Protein AF-A0A662CN84-F1 (afdb_monomer)

Foldseek 3Di:
DVLWPAPDDDDPVNLVPAADFKVPDGPLQAQDADDDAFDDDDDPDDDQKDFQFKFKFFADQDCLLAPDPLAQLRLLRGLVRRCVSNLHALQLALEEEFQSSGVSSRQRNCCSNVVDPPPCSVVCVVVCCQPLAHSYPYPLVVHSSTSNPPPVRRQNVRVVVLVCLCVVVDDPVSRRPPGFKYKYWHADDPSRMIMIIIMGGPPPDRDNDPDDDPPDDNSPSPPDDPDDPVPFAQKWFFQDKMFGQPDPPPDDPRWIWTFTQGPVRGTFIFTEPDPDDDDGGAMWGWDDDPPGIYIDHDDPVNVVVVVVVVVVVVVVVVVVVVPPD

Secondary structure (DSSP, 8-state):
-TT-S------HHHHHHSPEEEETEEGGGBPPB----------SS--SEEEEEEEEEE--SSGGG-S-SSS-HHHHHHHHHHHHHHT--GGG-SEEE---SBHHHHHHHHHHTTSS-TTTHHHHHHTTTTSTTSSS-B-TT-HHHHH-B-TTTHHHHHHHHHHHHHHT-S-GGGPPTT--EEEEEEEETTTTEEEEEEEEETTSPP----PPPTT-------------GGG--SEEEEEEEEEESSPPTTSPSSEEEEEEEETTS-EEEEEESS-----TT-EEEEEE-SSSEEEEE--HHHHHHHHHHHHHHHHHHHHHHHS--

pLDDT: mean 88.1, std 14.44, range [41.5, 98.81]

Solvent-accessible surface area (backbone atoms only — not comparable to full-atom values): 17878 Å² total; per-residue (Å²): 97,94,82,25,74,49,82,70,91,80,51,71,66,56,52,75,70,37,58,67,38,36,48,92,38,30,49,87,34,44,35,48,90,37,90,68,82,52,81,83,89,86,72,93,64,94,58,67,63,40,81,51,12,63,14,66,19,68,43,65,81,55,68,63,68,40,92,56,92,76,54,44,57,4,38,34,49,2,34,54,40,11,27,62,59,46,30,43,50,49,89,63,40,47,31,33,31,47,52,20,54,31,59,66,38,35,41,34,48,36,22,45,54,51,70,29,56,77,97,41,28,68,60,39,51,78,69,40,33,33,36,70,87,31,82,40,20,48,24,70,61,46,28,25,56,24,28,34,38,21,78,88,26,40,57,48,40,36,50,48,48,44,54,28,40,53,71,63,72,47,62,77,94,56,46,45,81,84,37,38,27,29,35,33,37,34,67,40,84,93,42,25,33,18,40,21,39,31,37,29,33,63,82,44,81,86,58,92,47,91,62,75,67,94,76,70,62,83,66,72,78,69,81,74,72,87,73,69,81,90,65,68,43,56,35,30,32,30,72,42,68,37,39,23,56,67,46,61,91,98,48,68,64,62,37,31,40,33,37,30,42,22,79,66,74,46,54,40,73,26,35,45,77,62,79,70,89,83,57,74,69,38,59,31,36,42,45,81,56,96,90,47,38,30,32,43,78,68,48,72,71,59,50,52,58,45,54,52,49,52,51,51,53,52,46,52,52,51,47,58,64,71,65,69,123

Sequence (325 aa):
NPYAQFRKEITEEQYFNSRMISYPLRLYDCAPITDGAAALVLTREKGDVKITGVGHGTDTLAVRHRIHLHSFAACRMAAEKAYAMAKRGPRDIDLAEVHDAFTCFEIIGAEDLGLLEEGKGWRALERGKTEIHGEVPINPSGGLKARGHPVGASGLAQAVEIVWQLRGDVDPARQVKGAQVGLLHSVGGLANNNLVVILERDDAPAHALQWEPSYSRPVEIERHHRPDPSRVSKEGVLDSYTILHVSPEGFPSPLVLGMITTYSGHRILARAATPTTFKVGERVVIEKGDDAFYFMRYGWAQRITFRLARKMKGWKLRLKRRFRI

Nearest PDB structures (foldseek):
  7yvy-assembly1_A  TM=9.313E-01  e=7.772E-18  Pyrococcus furiosus COM1
  7yvy-assembly3_C  TM=9.292E-01  e=7.317E-18  Pyrococcus furiosus COM1
  7yvy-assembly2_B  TM=9.300E-01  e=1.186E-17  Pyrococcus furiosus COM1
  3zbl-assembly1_B  TM=8.819E-01  e=2.867E-14  Leishmania mexicana
  3zbg-assembly1_B  TM=8.820E-01  e=3.045E-14  Leishmania mexicana

Radius of gyration: 24.2 Å; Cα contacts (8 Å, |Δi|>4): 620; chains: 1; bounding box: 50×36×88 Å

Structure (mmCIF, N/CA/C/O backbone):
data_AF-A0A662CN84-F1
#
_entry.id   AF-A0A662CN84-F1
#
loop_
_atom_site.group_PDB
_atom_site.id
_atom_site.type_symbol
_atom_site.label_atom_id
_atom_site.label_alt_id
_atom_site.label_comp_id
_atom_site.label_asym_id
_atom_site.label_entity_id
_atom_site.label_seq_id
_atom_site.pdbx_PDB_ins_code
_atom_site.Cartn_x
_atom_site.Cartn_y
_atom_site.Cartn_z
_atom_site.occupancy
_atom_site.B_iso_or_equiv
_atom_site.auth_seq_id
_atom_site.auth_comp_id
_atom_site.auth_asym_id
_atom_site.auth_atom_id
_atom_site.pdbx_PDB_model_num
ATOM 1 N N . ASN A 1 1 ? 4.336 -1.255 19.697 1.00 94.31 1 ASN A N 1
ATOM 2 C CA . ASN A 1 1 ? 3.326 -2.330 19.569 1.00 94.31 1 ASN A CA 1
ATOM 3 C C . ASN A 1 1 ? 3.936 -3.643 20.068 1.00 94.31 1 ASN A C 1
ATOM 5 O O . ASN A 1 1 ? 4.919 -4.078 19.472 1.00 94.31 1 ASN A O 1
ATOM 9 N N . PRO A 1 2 ? 3.424 -4.266 21.147 1.00 94.81 2 PRO A N 1
ATOM 10 C CA . PRO A 1 2 ? 3.958 -5.529 21.671 1.00 94.81 2 PRO A CA 1
ATOM 11 C C . PRO A 1 2 ? 3.726 -6.738 20.751 1.00 94.81 2 PRO A C 1
ATOM 13 O O . PRO A 1 2 ? 4.372 -7.759 20.943 1.00 94.81 2 PRO A O 1
ATOM 16 N N . TYR A 1 3 ? 2.855 -6.639 19.747 1.00 95.62 3 TYR A N 1
ATOM 17 C CA . TYR A 1 3 ? 2.620 -7.703 18.766 1.00 95.62 3 TYR A CA 1
ATOM 18 C C . TYR A 1 3 ? 3.480 -7.563 17.507 1.00 95.62 3 TYR A C 1
ATOM 20 O O . TYR A 1 3 ? 3.460 -8.442 16.651 1.00 95.62 3 TYR A O 1
ATOM 28 N N . ALA A 1 4 ? 4.244 -6.475 17.381 1.00 97.06 4 ALA A N 1
ATOM 29 C CA . ALA A 1 4 ? 5.076 -6.260 16.210 1.00 97.06 4 ALA A CA 1
ATOM 30 C C . ALA A 1 4 ? 6.332 -7.140 16.224 1.00 97.06 4 ALA A C 1
ATOM 32 O O . ALA A 1 4 ? 6.979 -7.287 17.270 1.00 97.06 4 ALA A O 1
ATOM 33 N N . GLN A 1 5 ? 6.683 -7.689 15.056 1.00 97.38 5 GLN A N 1
ATOM 34 C CA . GLN A 1 5 ? 7.938 -8.413 14.836 1.00 97.38 5 GLN A CA 1
ATOM 35 C C . GLN A 1 5 ? 9.146 -7.494 15.047 1.00 97.38 5 GLN A C 1
ATOM 37 O O . GLN A 1 5 ? 10.112 -7.882 15.704 1.00 97.38 5 GLN A O 1
ATOM 42 N N . PHE A 1 6 ? 9.079 -6.263 14.536 1.00 96.56 6 PHE A N 1
ATOM 43 C CA . PHE A 1 6 ? 10.095 -5.242 14.753 1.00 96.56 6 PHE A CA 1
ATOM 44 C C . PHE A 1 6 ? 9.569 -4.165 15.697 1.00 96.56 6 PHE A C 1
ATOM 46 O O . PHE A 1 6 ? 8.560 -3.516 15.442 1.00 96.56 6 PHE A O 1
ATOM 53 N N . ARG A 1 7 ? 10.277 -3.968 16.811 1.00 94.56 7 ARG A N 1
ATOM 54 C CA . ARG A 1 7 ? 9.949 -2.975 17.852 1.00 94.56 7 ARG A CA 1
ATOM 55 C C . ARG A 1 7 ? 11.095 -1.991 18.049 1.00 94.56 7 ARG A C 1
ATOM 57 O O . ARG A 1 7 ? 11.404 -1.599 19.169 1.00 94.56 7 ARG A O 1
ATOM 64 N N . LYS A 1 8 ? 11.789 -1.690 16.957 1.00 91.62 8 LYS A N 1
ATOM 65 C CA . LYS A 1 8 ? 12.992 -0.873 16.946 1.00 91.62 8 LYS A CA 1
ATOM 66 C C . LYS A 1 8 ? 12.860 0.167 15.847 1.00 91.62 8 LYS A C 1
ATOM 68 O O . LYS A 1 8 ? 12.570 -0.187 14.707 1.00 91.62 8 LYS A O 1
ATOM 73 N N . GLU A 1 9 ? 13.098 1.417 16.209 1.00 92.94 9 GLU A N 1
ATOM 74 C CA . GLU A 1 9 ? 13.220 2.506 15.248 1.00 92.94 9 GLU A CA 1
ATOM 75 C C . GLU A 1 9 ? 14.461 2.315 14.377 1.00 92.94 9 GLU A C 1
ATOM 77 O O . GLU A 1 9 ? 15.500 1.820 14.833 1.00 92.94 9 GLU A O 1
ATOM 82 N N . ILE A 1 10 ? 14.345 2.714 13.114 1.00 95.06 10 ILE A N 1
ATOM 83 C CA . ILE A 1 10 ? 15.472 2.758 12.190 1.00 95.06 10 ILE A CA 1
ATOM 84 C C . ILE A 1 10 ? 15.854 4.207 11.925 1.00 95.06 10 ILE A C 1
ATOM 86 O O . ILE A 1 10 ? 14.993 5.078 11.829 1.00 95.06 10 ILE A O 1
ATOM 90 N N . THR A 1 11 ? 17.149 4.463 11.787 1.00 96.75 11 THR A N 1
ATOM 91 C CA . THR A 1 11 ? 17.642 5.775 11.364 1.00 96.75 11 THR A CA 1
ATOM 92 C C . THR A 1 11 ? 17.702 5.869 9.841 1.00 96.75 11 THR A C 1
ATOM 94 O O . THR A 1 11 ? 17.794 4.860 9.136 1.00 96.75 11 THR A O 1
ATOM 97 N N . GLU A 1 12 ? 17.717 7.093 9.318 1.00 95.81 12 GLU A N 1
ATOM 98 C CA . GLU A 1 12 ? 17.920 7.357 7.890 1.00 95.81 12 GLU A CA 1
ATOM 99 C C . GLU A 1 12 ? 19.239 6.746 7.375 1.00 95.81 12 GLU A C 1
ATOM 101 O O . GLU A 1 12 ? 19.285 6.122 6.314 1.00 95.81 12 GLU A O 1
ATOM 106 N N . GLU A 1 13 ? 20.307 6.830 8.172 1.00 97.44 13 GLU A N 1
ATOM 107 C CA . GLU A 1 13 ? 21.591 6.197 7.863 1.00 97.44 13 G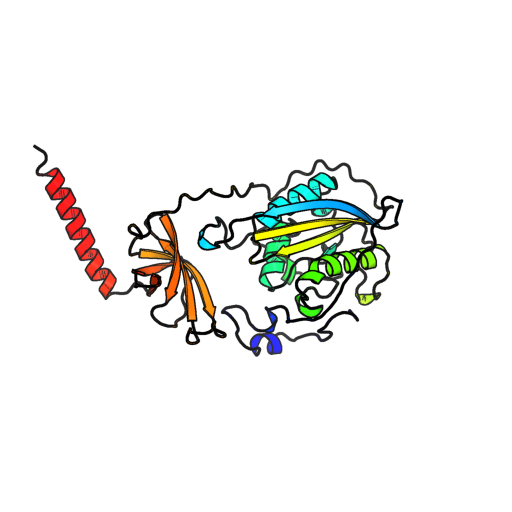LU A CA 1
ATOM 108 C C . GLU A 1 13 ? 21.457 4.671 7.737 1.00 97.44 13 GLU A C 1
ATOM 110 O O . GLU A 1 13 ? 21.944 4.075 6.774 1.00 97.44 13 GLU A O 1
ATOM 115 N N . GLN A 1 14 ? 20.756 4.023 8.675 1.00 96.94 14 GLN A N 1
ATOM 116 C CA . GLN A 1 14 ? 20.492 2.584 8.601 1.00 96.94 14 GLN A CA 1
ATOM 117 C C . GLN A 1 14 ? 19.681 2.228 7.354 1.00 96.94 14 GLN A C 1
ATOM 119 O O . GLN A 1 14 ? 19.948 1.201 6.726 1.00 96.94 14 GLN A O 1
ATOM 124 N N . TYR A 1 15 ? 18.728 3.079 6.966 1.00 96.38 15 TYR A N 1
ATOM 125 C CA . TYR A 1 15 ? 17.965 2.916 5.736 1.00 96.38 15 TYR A CA 1
ATOM 126 C C . TYR A 1 15 ? 18.861 2.953 4.492 1.00 96.38 15 TYR A C 1
ATOM 128 O O . TYR A 1 15 ? 18.878 1.985 3.724 1.00 96.38 15 TYR A O 1
ATOM 136 N N . PHE A 1 16 ? 19.666 4.002 4.309 1.00 96.69 16 PHE A N 1
ATOM 137 C CA . PHE A 1 16 ? 20.517 4.139 3.121 1.00 96.69 16 PHE A CA 1
ATOM 138 C C . PHE A 1 16 ? 21.687 3.149 3.073 1.00 96.69 16 PHE A C 1
ATOM 140 O O . PHE A 1 16 ? 22.133 2.793 1.978 1.00 96.69 16 PHE A O 1
ATOM 147 N N . ASN A 1 17 ? 22.131 2.640 4.223 1.00 97.38 17 ASN A N 1
ATOM 148 C CA . ASN A 1 17 ? 23.133 1.575 4.308 1.00 97.38 17 ASN A CA 1
ATOM 149 C C . ASN A 1 17 ? 22.538 0.164 4.159 1.00 97.38 17 ASN A C 1
ATOM 151 O O . ASN A 1 17 ? 23.278 -0.805 3.984 1.00 97.38 17 ASN A O 1
ATOM 155 N N . SER A 1 18 ? 21.209 0.016 4.192 1.00 96.69 18 SER A N 1
ATOM 156 C CA . SER A 1 18 ? 20.564 -1.288 4.035 1.00 96.69 18 SER A CA 1
ATOM 157 C C . SER A 1 18 ? 20.685 -1.835 2.609 1.00 96.69 18 SER A C 1
ATOM 159 O O . SER A 1 18 ? 20.827 -1.096 1.629 1.00 96.69 18 SER A O 1
ATOM 161 N N . ARG A 1 19 ? 20.616 -3.164 2.475 1.00 96.31 19 ARG A N 1
ATOM 162 C CA . ARG A 1 19 ? 20.746 -3.863 1.189 1.00 96.31 19 ARG A CA 1
ATOM 163 C C . ARG A 1 19 ? 19.715 -3.352 0.174 1.00 96.31 19 ARG A C 1
ATOM 165 O O . ARG A 1 19 ? 18.520 -3.355 0.453 1.00 96.31 19 ARG A O 1
ATOM 172 N N . MET A 1 20 ? 20.166 -2.992 -1.027 1.00 95.81 20 MET A N 1
ATOM 173 C CA . MET A 1 20 ? 19.280 -2.750 -2.171 1.00 95.81 20 MET A CA 1
ATOM 174 C C . MET A 1 20 ? 18.646 -4.074 -2.617 1.00 95.81 20 MET A C 1
ATOM 176 O O . MET A 1 20 ? 19.365 -5.044 -2.867 1.00 95.81 20 MET A O 1
ATOM 180 N N . ILE A 1 21 ? 17.317 -4.118 -2.724 1.00 95.94 21 ILE A N 1
ATOM 181 C CA . ILE A 1 21 ? 16.581 -5.317 -3.149 1.00 95.94 21 ILE A CA 1
ATOM 182 C C . ILE A 1 21 ? 16.189 -5.187 -4.619 1.00 95.94 21 ILE A C 1
ATOM 184 O O . ILE A 1 21 ? 16.550 -6.030 -5.445 1.00 95.94 21 ILE A O 1
ATOM 188 N N . SER A 1 22 ? 15.498 -4.096 -4.946 1.00 95.25 22 SER A N 1
ATOM 189 C CA . SER A 1 22 ? 14.955 -3.820 -6.271 1.00 95.25 22 SER A CA 1
ATOM 190 C C . SER A 1 22 ? 14.911 -2.316 -6.480 1.00 95.25 22 SER A C 1
ATOM 192 O O . SER A 1 22 ? 13.998 -1.684 -5.967 1.00 95.25 22 SER A O 1
ATOM 194 N N . TYR A 1 23 ? 15.860 -1.728 -7.215 1.00 94.94 23 TYR A N 1
ATOM 195 C CA . TYR A 1 23 ? 15.953 -0.266 -7.339 1.00 94.94 23 TYR A CA 1
ATOM 196 C C . TYR A 1 23 ? 14.587 0.364 -7.689 1.00 94.94 23 TYR A C 1
ATOM 198 O O . TYR A 1 23 ? 13.986 -0.053 -8.688 1.00 94.94 23 TYR A O 1
ATOM 206 N N . PRO A 1 24 ? 14.095 1.350 -6.912 1.00 93.94 24 PRO A N 1
ATOM 207 C CA . PRO A 1 24 ? 14.789 2.074 -5.833 1.00 93.94 24 PRO A CA 1
ATOM 208 C C . PRO A 1 24 ? 14.635 1.486 -4.414 1.00 93.94 24 PRO A C 1
ATOM 210 O O . PRO A 1 24 ? 15.190 2.048 -3.476 1.00 93.94 24 PRO A O 1
ATOM 213 N N . LEU A 1 25 ? 13.903 0.385 -4.252 1.00 96.44 25 LEU A N 1
ATOM 214 C CA . LEU A 1 25 ? 13.543 -0.210 -2.967 1.00 96.44 25 LEU A CA 1
ATOM 215 C C . LEU A 1 25 ? 14.700 -0.985 -2.320 1.00 96.44 25 LEU A C 1
ATOM 217 O O . LEU A 1 25 ? 15.318 -1.886 -2.911 1.00 96.44 25 LEU A O 1
ATOM 221 N N . ARG A 1 26 ? 14.943 -0.663 -1.055 1.00 97.25 26 ARG A N 1
ATOM 222 C CA . ARG A 1 26 ? 15.894 -1.311 -0.157 1.00 97.25 26 ARG A CA 1
ATOM 223 C C . ARG A 1 26 ? 15.194 -2.282 0.790 1.00 97.25 26 ARG A C 1
ATOM 225 O O . ARG A 1 26 ? 13.978 -2.454 0.769 1.00 97.25 26 ARG A O 1
ATOM 232 N N . LEU A 1 27 ? 15.980 -2.951 1.629 1.00 96.38 27 LEU A N 1
ATOM 233 C CA . LEU A 1 27 ? 15.494 -3.954 2.574 1.00 96.38 27 LEU A CA 1
ATOM 234 C C . LEU A 1 27 ? 14.365 -3.405 3.451 1.00 96.38 27 LEU A C 1
ATOM 236 O O . LEU A 1 27 ? 13.312 -4.025 3.550 1.00 96.38 27 LEU A O 1
ATOM 240 N N . TYR A 1 28 ? 14.564 -2.218 4.025 1.00 96.69 28 TYR A N 1
ATOM 241 C CA . TYR A 1 28 ? 13.566 -1.587 4.884 1.00 96.69 28 TYR A CA 1
ATOM 242 C C . TYR A 1 28 ? 12.387 -0.979 4.123 1.00 96.69 28 TYR A C 1
ATOM 244 O O . TYR A 1 28 ? 11.445 -0.546 4.771 1.00 96.69 28 TYR A O 1
ATOM 252 N N . ASP A 1 29 ? 12.344 -1.047 2.789 1.00 96.81 29 ASP A N 1
ATOM 253 C CA . ASP A 1 29 ? 11.125 -0.779 2.018 1.00 96.81 29 ASP A CA 1
ATOM 254 C C . ASP A 1 29 ? 10.218 -2.002 1.908 1.00 96.81 29 ASP A C 1
ATOM 256 O O . ASP A 1 29 ? 9.013 -1.842 1.776 1.00 96.81 29 ASP A O 1
ATOM 260 N N . CYS A 1 30 ? 10.731 -3.219 2.110 1.00 96.56 30 CYS A N 1
ATOM 261 C CA . CYS A 1 30 ? 9.968 -4.469 1.996 1.00 96.56 30 CYS A CA 1
ATOM 262 C C . CYS A 1 30 ? 9.468 -4.968 3.365 1.00 96.56 30 CYS A C 1
ATOM 264 O O . CYS A 1 30 ? 10.212 -4.919 4.348 1.00 96.56 30 CYS A O 1
ATOM 266 N N . ALA A 1 31 ? 8.210 -5.391 3.481 1.00 96.44 31 ALA A N 1
ATOM 267 C CA . ALA A 1 31 ? 7.722 -6.047 4.697 1.00 96.44 31 ALA A CA 1
ATOM 268 C C . ALA A 1 31 ? 8.483 -7.369 4.947 1.00 96.44 31 ALA A C 1
ATOM 270 O O . ALA A 1 31 ? 8.895 -8.030 3.986 1.00 96.44 31 ALA A O 1
ATOM 271 N N . PRO A 1 32 ? 8.709 -7.761 6.214 1.00 95.62 32 PRO A N 1
ATOM 272 C CA . PRO A 1 32 ? 9.383 -9.014 6.525 1.00 95.62 32 PRO A CA 1
ATOM 273 C C . PRO A 1 32 ? 8.502 -10.225 6.208 1.00 95.62 32 PRO A C 1
ATOM 275 O O . PRO A 1 32 ? 7.275 -10.142 6.153 1.00 95.62 32 PRO A O 1
ATOM 278 N N . ILE A 1 33 ? 9.151 -11.379 6.070 1.00 94.69 33 ILE A N 1
ATOM 279 C CA . ILE A 1 33 ? 8.473 -12.672 6.142 1.00 94.69 33 ILE A CA 1
ATOM 280 C C . ILE A 1 33 ? 8.187 -12.946 7.622 1.00 94.69 33 ILE A C 1
ATOM 282 O O . ILE A 1 33 ? 9.095 -12.872 8.457 1.00 94.69 33 ILE A O 1
ATOM 286 N N . THR A 1 34 ? 6.927 -13.232 7.940 1.00 96.31 34 THR A N 1
ATOM 287 C CA . THR A 1 34 ? 6.435 -13.296 9.319 1.00 96.31 34 THR A CA 1
ATOM 288 C C . THR A 1 34 ? 5.491 -14.475 9.485 1.00 96.31 34 THR A C 1
ATOM 290 O O . THR A 1 34 ? 4.552 -14.628 8.703 1.00 96.31 34 THR A O 1
ATOM 293 N N . ASP A 1 35 ? 5.676 -15.225 10.565 1.00 96.88 35 ASP A N 1
ATOM 294 C CA . ASP A 1 35 ? 4.663 -16.135 11.085 1.00 96.88 35 ASP A CA 1
ATOM 295 C C . ASP A 1 35 ? 3.780 -15.401 12.098 1.00 96.88 35 ASP A C 1
ATOM 297 O O . ASP A 1 35 ? 4.262 -14.650 12.947 1.00 96.88 35 ASP A O 1
ATOM 301 N N . GLY A 1 36 ? 2.469 -15.606 12.020 1.00 96.31 36 GLY A N 1
ATOM 302 C CA . GLY A 1 36 ? 1.529 -14.971 12.934 1.00 96.31 36 GLY A CA 1
ATOM 303 C C . GLY A 1 36 ? 0.084 -15.334 12.631 1.00 96.31 36 GLY A C 1
ATOM 304 O O . GLY A 1 36 ? -0.239 -15.830 11.551 1.00 96.31 36 GLY A O 1
ATOM 305 N N . ALA A 1 37 ? -0.788 -15.066 13.596 1.00 97.50 37 ALA A N 1
ATOM 306 C CA . ALA A 1 37 ? -2.213 -15.337 13.507 1.00 97.50 37 ALA A CA 1
ATOM 307 C C . ALA A 1 37 ? -3.015 -14.149 14.041 1.00 97.50 37 ALA A C 1
ATOM 309 O O . ALA A 1 37 ? -2.557 -13.404 14.906 1.00 97.50 37 ALA A O 1
ATOM 310 N N . ALA A 1 38 ? -4.226 -13.997 13.523 1.00 97.62 38 ALA A N 1
ATOM 311 C CA . ALA A 1 38 ? -5.226 -13.069 14.018 1.00 97.62 38 ALA A CA 1
ATOM 312 C C . ALA A 1 38 ? -6.598 -13.726 13.868 1.00 97.62 38 ALA A C 1
ATOM 314 O O . ALA A 1 38 ? -6.817 -14.508 12.942 1.00 97.62 38 ALA A O 1
ATOM 315 N N . ALA A 1 39 ? -7.510 -13.413 14.780 1.00 97.38 39 ALA A N 1
ATOM 316 C CA . ALA A 1 39 ? -8.862 -13.946 14.782 1.00 97.38 39 ALA A CA 1
ATOM 317 C C . ALA A 1 39 ? -9.855 -12.843 15.145 1.00 97.38 39 ALA A C 1
ATOM 319 O O . ALA A 1 39 ? -9.549 -11.957 15.940 1.00 97.38 39 ALA A O 1
ATOM 320 N N . LEU A 1 40 ? -11.049 -12.929 14.567 1.00 95.44 40 LEU A N 1
ATOM 321 C CA . LEU A 1 40 ? -12.191 -12.080 14.886 1.00 95.44 40 LEU A CA 1
ATOM 322 C C . LEU A 1 40 ? -13.369 -12.981 15.244 1.00 95.44 40 LEU A C 1
ATOM 324 O O . LEU A 1 40 ? -13.592 -14.001 14.592 1.00 95.44 40 LEU A O 1
ATOM 328 N N . VAL A 1 41 ? -14.144 -12.575 16.245 1.00 96.25 41 VAL A N 1
ATOM 329 C CA . VAL A 1 41 ? -15.438 -13.184 16.559 1.00 96.25 41 VAL A CA 1
ATOM 330 C C . VAL A 1 41 ? -16.514 -12.210 16.107 1.00 96.25 41 VAL A C 1
ATOM 332 O O . VAL A 1 41 ? -16.523 -11.057 16.532 1.00 96.25 41 VAL A O 1
ATOM 335 N N . LEU A 1 42 ? -17.397 -12.664 15.221 1.00 96.31 42 LEU A N 1
ATOM 336 C CA . LEU A 1 42 ? -18.475 -11.853 14.665 1.00 96.31 42 LEU A CA 1
ATOM 337 C C . LEU A 1 42 ? -19.816 -12.331 15.213 1.00 96.31 42 LEU A C 1
ATOM 339 O O . LEU A 1 42 ? -20.057 -13.530 15.337 1.00 96.31 42 LEU A O 1
ATOM 343 N N . THR A 1 43 ? -20.702 -11.384 15.499 1.00 95.94 43 THR A N 1
ATOM 344 C CA . THR A 1 43 ? -22.079 -11.651 15.915 1.00 95.94 43 THR A CA 1
ATOM 345 C C . THR A 1 43 ? -23.034 -10.715 15.181 1.00 95.94 43 THR A C 1
ATOM 347 O O . THR A 1 43 ? -22.646 -9.640 14.727 1.00 95.94 43 THR A O 1
ATOM 350 N N . ARG A 1 44 ? -24.292 -11.143 15.042 1.00 94.88 44 ARG A N 1
ATOM 351 C CA . ARG A 1 44 ? -25.392 -10.277 14.592 1.00 94.88 44 ARG A CA 1
ATOM 352 C C . ARG A 1 44 ? -25.919 -9.404 15.734 1.00 94.88 44 ARG A C 1
ATOM 354 O O . ARG A 1 44 ? -26.580 -8.399 15.479 1.00 94.88 44 ARG A O 1
ATOM 361 N N . GLU A 1 45 ? -25.676 -9.815 16.974 1.00 93.81 45 GLU A N 1
ATOM 362 C CA . GLU A 1 45 ? -26.075 -9.060 18.152 1.00 93.81 45 GLU A CA 1
ATOM 363 C C . GLU A 1 45 ? -25.304 -7.747 18.250 1.00 93.81 45 GLU A C 1
ATOM 365 O O . GLU A 1 45 ? -24.258 -7.547 17.629 1.00 93.81 45 GLU A O 1
ATOM 370 N N . LYS A 1 46 ? -25.855 -6.824 19.030 1.00 89.44 46 LYS A N 1
ATOM 371 C CA . LYS A 1 46 ? -25.267 -5.508 19.214 1.00 89.44 46 LYS A CA 1
ATOM 372 C C . LYS A 1 46 ? -23.941 -5.634 19.977 1.00 89.44 46 LYS A C 1
ATOM 374 O O . LYS A 1 46 ? -23.945 -5.933 21.166 1.00 89.44 46 LYS A O 1
ATOM 379 N N . GLY A 1 47 ? -22.832 -5.403 19.278 1.00 92.19 47 GLY A N 1
ATOM 380 C CA . GLY A 1 47 ? -21.502 -5.221 19.859 1.00 92.19 47 GLY A CA 1
ATOM 381 C C . GLY A 1 47 ? -21.156 -3.745 20.058 1.00 92.19 47 GLY A C 1
ATOM 382 O O . GLY A 1 47 ? -21.944 -2.859 19.734 1.00 92.19 47 GLY A O 1
ATOM 383 N N . ASP A 1 48 ? -19.958 -3.495 20.570 1.00 94.81 48 ASP A N 1
ATOM 384 C CA . ASP A 1 48 ? -19.369 -2.169 20.774 1.00 94.81 48 ASP A CA 1
ATOM 385 C C . ASP A 1 48 ? -18.660 -1.615 19.528 1.00 94.81 48 ASP A C 1
ATOM 387 O O . ASP A 1 48 ? -18.555 -0.402 19.374 1.00 94.81 48 ASP A O 1
ATOM 391 N N . VAL A 1 49 ? -18.225 -2.491 18.618 1.00 97.75 49 VAL A N 1
ATOM 392 C CA . VAL A 1 49 ? -17.693 -2.146 17.294 1.00 97.75 49 VAL A CA 1
ATOM 393 C C . VAL A 1 49 ? -18.488 -2.889 16.223 1.00 97.75 49 VAL A C 1
ATOM 395 O O . VAL A 1 49 ? -18.759 -4.085 16.340 1.00 97.75 49 VAL A O 1
ATOM 398 N N . LYS A 1 50 ? -18.860 -2.183 15.157 1.00 97.12 50 LYS A N 1
ATOM 399 C CA . LYS A 1 50 ? -19.641 -2.695 14.029 1.00 97.12 50 LYS A CA 1
ATOM 400 C C . LYS A 1 50 ? -18.836 -2.622 12.750 1.00 97.12 50 LYS A C 1
ATOM 402 O O . LYS A 1 50 ? -18.104 -1.667 12.540 1.00 97.12 50 LYS A O 1
ATOM 407 N N . ILE A 1 51 ? -19.074 -3.569 11.852 1.00 97.69 51 ILE A N 1
ATOM 408 C CA . ILE A 1 51 ? -18.691 -3.430 10.448 1.00 97.69 51 ILE A CA 1
ATOM 409 C C . ILE A 1 51 ? -19.822 -2.680 9.742 1.00 97.69 51 ILE A C 1
ATOM 411 O O . ILE A 1 51 ? -20.932 -3.205 9.635 1.00 97.69 51 ILE A O 1
ATOM 415 N N . THR A 1 52 ? -19.558 -1.457 9.288 1.00 96.50 52 THR A N 1
ATOM 416 C CA . THR A 1 52 ? -20.564 -0.594 8.642 1.00 96.50 52 THR A CA 1
ATOM 417 C C . THR A 1 52 ? -20.405 -0.544 7.130 1.00 96.50 52 THR A C 1
ATOM 419 O O . THR A 1 52 ? -21.390 -0.337 6.426 1.00 96.50 52 THR A O 1
ATOM 422 N N . GLY A 1 53 ? -19.204 -0.813 6.614 1.00 97.06 53 GLY A N 1
ATOM 423 C CA . GLY A 1 53 ? -18.929 -0.834 5.183 1.00 97.06 53 GLY A CA 1
ATOM 424 C C . GLY A 1 53 ? -17.978 -1.951 4.789 1.00 97.06 53 GLY A C 1
ATOM 425 O O . GLY A 1 53 ? -16.981 -2.196 5.462 1.00 97.06 53 GLY A O 1
ATOM 426 N N . VAL A 1 54 ? -18.274 -2.618 3.676 1.00 98.38 54 VAL A N 1
ATOM 427 C CA . VAL A 1 54 ? -17.403 -3.619 3.057 1.00 98.38 54 VAL A CA 1
ATOM 428 C C . VAL A 1 54 ? -17.392 -3.377 1.560 1.00 98.38 54 VAL A C 1
ATOM 430 O O . VAL A 1 54 ? -18.440 -3.275 0.923 1.00 98.38 54 VAL A O 1
ATOM 433 N N . GLY A 1 55 ? -16.202 -3.325 0.981 1.00 98.06 55 GLY A N 1
ATOM 434 C CA . GLY A 1 55 ? -16.033 -3.140 -0.444 1.00 98.06 55 GLY A CA 1
ATOM 435 C C . GLY A 1 55 ? -14.894 -3.976 -0.988 1.00 98.06 55 GLY A C 1
ATOM 436 O O . GLY A 1 55 ? -13.833 -4.093 -0.384 1.00 98.06 55 GLY A O 1
ATOM 437 N N . HIS A 1 56 ? -15.130 -4.577 -2.149 1.00 97.56 56 HIS A N 1
ATOM 438 C CA . HIS A 1 56 ? -14.174 -5.444 -2.824 1.00 97.56 56 HIS A CA 1
ATOM 439 C C . HIS A 1 56 ? -13.991 -5.019 -4.277 1.00 97.56 56 HIS A C 1
ATOM 441 O O . HIS A 1 56 ? -14.964 -4.693 -4.970 1.00 97.56 56 HIS A O 1
ATOM 447 N N . GLY A 1 57 ? -12.746 -5.029 -4.737 1.00 94.75 57 GLY A N 1
ATOM 448 C CA . GLY A 1 57 ? -12.371 -4.652 -6.091 1.00 94.75 57 GLY A CA 1
ATOM 449 C C . GLY A 1 57 ? -11.307 -5.577 -6.662 1.00 94.75 57 GLY A C 1
ATOM 450 O O . GLY A 1 57 ? -10.440 -6.086 -5.949 1.00 94.75 57 GLY A O 1
ATOM 451 N N . THR A 1 58 ? -11.363 -5.777 -7.976 1.00 94.31 58 THR A N 1
ATOM 452 C CA . THR A 1 58 ? -10.398 -6.596 -8.715 1.00 94.31 58 THR A CA 1
ATOM 453 C C . THR A 1 58 ? -9.898 -5.873 -9.952 1.00 94.31 58 THR A C 1
ATOM 455 O O . THR A 1 58 ? -10.687 -5.230 -10.630 1.00 94.31 58 THR A O 1
ATOM 458 N N . ASP A 1 59 ? -8.624 -6.037 -10.287 1.00 90.69 59 ASP A N 1
ATOM 459 C CA . ASP A 1 59 ? -7.980 -5.458 -11.467 1.00 90.69 59 ASP A CA 1
ATOM 460 C C . ASP A 1 59 ? -7.247 -6.549 -12.272 1.00 90.69 59 ASP A C 1
ATOM 462 O O . ASP A 1 59 ? -7.124 -7.707 -11.861 1.00 90.69 59 ASP A O 1
ATOM 466 N N . THR A 1 60 ? -6.750 -6.183 -13.446 1.00 89.12 60 THR A N 1
ATOM 467 C CA . THR A 1 60 ? -6.024 -7.052 -14.362 1.00 89.12 60 THR A CA 1
ATOM 468 C C . THR A 1 60 ? -4.748 -7.591 -13.717 1.00 89.12 60 THR A C 1
ATOM 470 O O . THR A 1 60 ? -3.913 -6.846 -13.197 1.00 89.12 60 THR A O 1
ATOM 473 N N . LEU A 1 61 ? -4.555 -8.912 -13.789 1.00 89.06 61 LEU A N 1
ATOM 474 C CA . LEU A 1 61 ? -3.390 -9.583 -13.205 1.00 89.06 61 LEU A CA 1
ATOM 475 C C . LEU A 1 61 ? -2.072 -9.087 -13.821 1.00 89.06 61 LEU A C 1
ATOM 477 O O . LEU A 1 61 ? -1.125 -8.767 -13.105 1.00 89.06 61 LEU A O 1
ATOM 481 N N . ALA A 1 62 ? -2.014 -9.002 -15.151 1.00 88.44 62 ALA A N 1
ATOM 482 C CA . ALA A 1 62 ? -0.825 -8.557 -15.862 1.00 88.44 62 ALA A CA 1
ATOM 483 C C . ALA A 1 62 ? -0.658 -7.034 -15.742 1.00 88.44 62 ALA A C 1
ATOM 485 O O . ALA A 1 62 ? -1.389 -6.274 -16.368 1.00 88.44 62 ALA A O 1
ATOM 486 N N . VAL A 1 63 ? 0.361 -6.581 -15.007 1.00 88.75 63 VAL A N 1
ATOM 487 C CA . VAL A 1 63 ? 0.632 -5.146 -14.771 1.00 88.75 63 VAL A CA 1
ATOM 488 C C . VAL A 1 63 ? 0.762 -4.343 -16.073 1.00 88.75 63 VAL A C 1
ATOM 490 O O . VAL A 1 63 ? 0.303 -3.209 -16.157 1.00 88.75 63 VAL A O 1
ATOM 493 N N . ARG A 1 64 ? 1.316 -4.943 -17.136 1.00 87.25 64 ARG A N 1
ATOM 494 C CA . ARG A 1 64 ? 1.442 -4.298 -18.459 1.00 87.25 64 ARG A CA 1
ATOM 495 C C . ARG A 1 64 ? 0.104 -3.956 -19.127 1.00 87.25 64 ARG A C 1
ATOM 497 O O . ARG A 1 64 ? 0.097 -3.217 -20.101 1.00 87.25 64 ARG A O 1
ATOM 504 N N . HIS A 1 65 ? -0.989 -4.554 -18.663 1.00 85.50 65 HIS A N 1
ATOM 505 C CA . HIS A 1 65 ? -2.353 -4.364 -19.162 1.00 85.50 65 HIS A CA 1
ATOM 506 C C . HIS A 1 65 ? -3.179 -3.439 -18.271 1.00 85.50 65 HIS A C 1
ATOM 508 O O . HIS A 1 65 ? -4.355 -3.232 -18.533 1.00 85.50 65 HIS A O 1
ATOM 514 N N . ARG A 1 66 ? -2.585 -2.896 -17.208 1.00 86.06 66 ARG A N 1
ATOM 515 C CA . ARG A 1 66 ? -3.245 -1.894 -16.379 1.00 86.06 66 ARG A CA 1
ATOM 516 C C . ARG A 1 66 ? -3.054 -0.519 -16.980 1.00 86.06 66 ARG A C 1
ATOM 518 O O . ARG A 1 66 ? -1.997 -0.226 -17.541 1.00 86.06 66 ARG A O 1
ATOM 525 N N . ILE A 1 67 ? -4.049 0.336 -16.799 1.00 81.81 67 ILE A N 1
ATOM 526 C CA . ILE A 1 67 ? -4.013 1.718 -17.279 1.00 81.81 67 ILE A CA 1
ATOM 527 C C . ILE A 1 67 ? -2.932 2.500 -16.529 1.00 81.81 67 ILE A C 1
ATOM 529 O O . ILE A 1 67 ? -1.989 3.019 -17.139 1.00 81.81 67 ILE A O 1
ATOM 533 N N . HIS A 1 68 ? -3.024 2.501 -15.200 1.00 85.81 68 HIS A N 1
ATOM 534 C CA . HIS A 1 68 ? -2.122 3.222 -14.310 1.00 85.81 68 HIS A CA 1
ATOM 535 C C . HIS A 1 68 ? -1.115 2.272 -13.652 1.00 85.81 68 HIS A C 1
ATOM 537 O O . HIS A 1 68 ? -1.422 1.123 -13.344 1.00 85.81 68 HIS A O 1
ATOM 543 N N . LEU A 1 69 ? 0.109 2.767 -13.449 1.00 88.31 69 LEU A N 1
ATOM 544 C CA . LEU A 1 69 ? 1.170 2.073 -12.702 1.00 88.31 69 LEU A CA 1
ATOM 545 C C . LEU A 1 69 ? 1.396 2.674 -11.304 1.00 88.31 69 LEU A C 1
ATOM 547 O O . LEU A 1 69 ? 2.164 2.125 -10.526 1.00 88.31 69 LEU A O 1
ATOM 551 N N . HIS A 1 70 ? 0.753 3.808 -11.017 1.00 90.19 70 HIS A N 1
ATOM 552 C CA . HIS A 1 70 ? 0.866 4.575 -9.772 1.00 90.19 70 HIS A CA 1
ATOM 553 C C . HIS A 1 70 ? -0.447 4.593 -8.973 1.00 90.19 70 HIS A C 1
ATOM 555 O O . HIS A 1 70 ? -0.583 5.375 -8.048 1.00 90.19 70 HIS A O 1
ATOM 561 N N . SER A 1 71 ? -1.424 3.779 -9.374 1.00 92.19 71 SER A N 1
ATOM 562 C CA . SER A 1 71 ? -2.729 3.652 -8.731 1.00 92.19 71 SER A CA 1
ATOM 563 C C . SER A 1 71 ? -3.226 2.218 -8.891 1.00 92.19 71 SER A C 1
ATOM 565 O O . SER A 1 71 ? -2.921 1.541 -9.880 1.00 92.19 71 SER A O 1
ATOM 567 N N . PHE A 1 72 ? -3.982 1.755 -7.909 1.00 92.94 72 PHE A N 1
ATOM 568 C CA . PHE A 1 72 ? -4.642 0.468 -7.843 1.00 92.94 72 PHE A CA 1
ATOM 569 C C . PHE A 1 72 ? -6.141 0.659 -8.092 1.00 92.94 72 PHE A C 1
ATOM 571 O O . PHE A 1 72 ? -6.911 0.989 -7.189 1.00 92.94 72 PHE A O 1
ATOM 578 N N . ALA A 1 73 ? -6.592 0.365 -9.314 1.00 91.88 73 ALA A N 1
ATOM 579 C CA . ALA A 1 73 ? -8.011 0.446 -9.679 1.00 91.88 73 ALA A CA 1
ATOM 580 C C . ALA A 1 73 ? -8.904 -0.384 -8.739 1.00 91.88 73 ALA A C 1
ATOM 582 O O . ALA A 1 73 ? -9.983 0.047 -8.333 1.00 91.88 73 ALA A O 1
ATOM 583 N N . ALA A 1 74 ? -8.416 -1.565 -8.347 1.00 94.19 74 ALA A N 1
ATOM 584 C CA . ALA A 1 74 ? -9.069 -2.428 -7.373 1.00 94.19 74 ALA A CA 1
ATOM 585 C C . ALA A 1 74 ? -9.263 -1.748 -6.007 1.00 94.19 74 ALA A C 1
ATOM 587 O O . ALA A 1 74 ? -10.307 -1.951 -5.392 1.00 94.19 74 ALA A O 1
ATOM 588 N N . CYS A 1 75 ? -8.297 -0.940 -5.549 1.00 95.62 75 CYS A N 1
ATOM 589 C CA . CYS A 1 75 ? -8.403 -0.186 -4.300 1.00 95.62 75 CYS A CA 1
ATOM 590 C C . CYS A 1 75 ? -9.533 0.843 -4.386 1.00 95.62 75 CYS A C 1
ATOM 592 O O . CYS A 1 75 ? -10.453 0.790 -3.576 1.00 95.62 75 CYS A O 1
ATOM 594 N N . ARG A 1 76 ? -9.535 1.693 -5.424 1.00 94.06 76 ARG A N 1
ATOM 595 C CA . ARG A 1 76 ? -10.570 2.729 -5.614 1.00 94.06 76 ARG A CA 1
ATOM 596 C C . ARG A 1 76 ? -11.981 2.138 -5.661 1.00 94.06 76 ARG A C 1
ATOM 598 O O . ARG A 1 76 ? -12.876 2.628 -4.982 1.00 94.06 76 ARG A O 1
ATOM 605 N N . MET A 1 77 ? -12.170 1.037 -6.396 1.00 93.12 77 MET A N 1
ATOM 606 C CA . MET A 1 77 ? -13.461 0.334 -6.454 1.00 93.12 77 MET A CA 1
ATOM 607 C C . MET A 1 77 ? -13.881 -0.270 -5.109 1.00 93.12 77 MET A C 1
ATOM 609 O O . MET A 1 77 ? -15.068 -0.297 -4.786 1.00 93.12 77 MET A O 1
ATOM 613 N N . ALA A 1 78 ? -12.931 -0.814 -4.345 1.00 96.69 78 ALA A N 1
ATOM 614 C CA . ALA A 1 78 ? -13.204 -1.340 -3.014 1.00 96.69 78 ALA A CA 1
ATOM 615 C C . ALA A 1 78 ? -13.581 -0.205 -2.049 1.00 96.69 78 ALA A C 1
ATOM 617 O O . ALA A 1 78 ? -14.569 -0.321 -1.331 1.00 96.69 78 ALA A O 1
ATOM 618 N N . ALA A 1 79 ? -12.848 0.907 -2.088 1.00 96.44 79 ALA A N 1
ATOM 619 C CA . ALA A 1 79 ? -13.091 2.083 -1.268 1.00 96.44 79 ALA A CA 1
ATOM 620 C C . ALA A 1 79 ? -14.485 2.669 -1.525 1.00 96.44 79 ALA A C 1
ATOM 622 O O . ALA A 1 79 ? -15.267 2.806 -0.590 1.00 96.44 79 ALA A O 1
ATOM 623 N N . GLU A 1 80 ? -14.841 2.914 -2.790 1.00 93.62 80 GLU A N 1
ATOM 624 C CA . GLU A 1 80 ? -16.149 3.455 -3.183 1.00 93.62 80 GLU A CA 1
ATOM 625 C C . GLU A 1 80 ? -17.312 2.616 -2.632 1.00 93.62 80 GLU A C 1
ATOM 627 O O . GLU A 1 80 ? -18.239 3.151 -2.024 1.00 93.62 80 GLU A O 1
ATOM 632 N N . LYS A 1 81 ? -17.236 1.285 -2.768 1.00 94.69 81 LYS A N 1
ATOM 633 C CA . LYS A 1 81 ? -18.256 0.365 -2.239 1.00 94.69 81 LYS A CA 1
ATOM 634 C C . LYS A 1 81 ? -18.328 0.392 -0.712 1.00 94.69 81 LYS A C 1
ATOM 636 O O . LYS A 1 81 ? -19.429 0.402 -0.165 1.00 94.69 81 LYS A O 1
ATOM 641 N N . ALA A 1 82 ? -17.179 0.400 -0.032 1.00 96.88 82 ALA A N 1
ATOM 642 C CA . ALA A 1 82 ? -17.126 0.424 1.426 1.00 96.88 82 ALA A CA 1
ATOM 643 C C . ALA A 1 82 ? -17.703 1.735 1.983 1.00 96.88 82 ALA A C 1
ATOM 645 O O . ALA A 1 82 ? -18.573 1.694 2.852 1.00 96.88 82 ALA A O 1
ATOM 646 N N . TYR A 1 83 ? -17.286 2.876 1.428 1.00 95.31 83 TYR A N 1
ATOM 647 C CA . TYR A 1 83 ? -17.787 4.204 1.778 1.00 95.31 83 TYR A CA 1
ATOM 648 C C . TYR A 1 83 ? -19.292 4.336 1.529 1.00 95.31 83 TYR A C 1
ATOM 650 O O . TYR A 1 83 ? -20.026 4.756 2.424 1.00 95.31 83 TYR A O 1
ATOM 658 N N . ALA A 1 84 ? -19.780 3.895 0.364 1.00 92.19 84 ALA A N 1
ATOM 659 C CA . ALA A 1 84 ? -21.206 3.914 0.045 1.00 92.19 84 ALA A CA 1
ATOM 660 C C . ALA A 1 84 ? -22.034 3.041 1.004 1.00 92.19 84 ALA A C 1
ATOM 662 O O . ALA A 1 84 ? -23.101 3.461 1.454 1.00 92.19 84 ALA A O 1
ATOM 663 N N . MET A 1 85 ? -21.539 1.846 1.351 1.00 94.44 85 MET A N 1
ATOM 664 C CA . MET A 1 85 ? -22.208 0.945 2.293 1.00 94.44 85 MET A CA 1
ATOM 665 C C . MET A 1 85 ? -22.266 1.537 3.710 1.00 94.44 85 MET A C 1
ATOM 667 O O . MET A 1 85 ? -23.323 1.484 4.339 1.00 94.44 85 MET A O 1
ATOM 671 N N . ALA A 1 86 ? -21.172 2.153 4.171 1.00 93.69 86 ALA A N 1
ATOM 672 C CA . ALA A 1 86 ? -21.103 2.816 5.475 1.00 93.69 86 ALA A CA 1
ATOM 673 C C . ALA A 1 86 ? -21.817 4.179 5.513 1.00 93.69 86 ALA A C 1
ATOM 675 O O . ALA A 1 86 ? -22.088 4.692 6.595 1.00 93.69 86 ALA A O 1
ATOM 676 N N . LYS A 1 87 ? -22.134 4.767 4.348 1.00 91.94 87 LYS A N 1
ATOM 677 C CA . LYS A 1 87 ? -22.585 6.165 4.198 1.00 91.94 87 LYS A CA 1
ATOM 678 C C . LYS A 1 87 ? -21.576 7.165 4.782 1.00 91.94 87 LYS A C 1
ATOM 680 O O . LYS A 1 87 ? -21.944 8.116 5.467 1.00 91.94 87 LYS A O 1
ATOM 685 N N . ARG A 1 88 ? -20.296 6.922 4.500 1.00 91.62 88 ARG A N 1
ATOM 686 C CA . ARG A 1 88 ? -19.140 7.711 4.949 1.00 91.62 88 ARG A CA 1
ATOM 687 C C . ARG A 1 88 ? -18.327 8.193 3.756 1.00 91.62 88 ARG A C 1
ATOM 689 O O . ARG A 1 88 ? -18.447 7.644 2.665 1.00 91.62 88 ARG A O 1
ATOM 696 N N . GLY A 1 89 ? -17.462 9.171 3.979 1.00 92.31 89 GLY A N 1
ATOM 697 C CA . GLY A 1 89 ? -16.365 9.517 3.084 1.00 92.31 89 GLY A CA 1
ATOM 698 C C . GLY A 1 89 ? -15.000 9.443 3.784 1.00 92.31 89 GLY A C 1
ATOM 699 O O . GLY A 1 89 ? -14.925 9.230 4.992 1.00 92.31 89 GLY A O 1
ATOM 700 N N . PRO A 1 90 ? -13.896 9.677 3.053 1.00 93.38 90 PRO A N 1
ATOM 701 C CA . PRO A 1 90 ? -12.538 9.623 3.598 1.00 93.38 90 PRO A CA 1
ATOM 702 C C . PRO A 1 90 ? -12.282 10.580 4.767 1.00 93.38 90 PRO A C 1
ATOM 704 O O . PRO A 1 90 ? -11.446 10.297 5.613 1.00 93.38 90 PRO A O 1
ATOM 707 N N . ARG A 1 91 ? -13.009 11.704 4.827 1.00 92.50 91 ARG A N 1
ATOM 708 C CA . ARG A 1 91 ? -12.899 12.697 5.910 1.00 92.50 91 ARG A CA 1
ATOM 709 C C . ARG A 1 91 ? -13.535 12.251 7.224 1.00 92.50 91 ARG A C 1
ATOM 711 O O . ARG A 1 91 ? -13.298 12.895 8.235 1.00 92.50 91 ARG A O 1
ATOM 718 N N . ASP A 1 92 ? -14.347 11.200 7.188 1.00 93.69 92 ASP A N 1
ATOM 719 C CA . ASP A 1 92 ? -14.967 10.626 8.379 1.00 93.69 92 ASP A CA 1
ATOM 720 C C . ASP A 1 92 ? -14.109 9.507 8.989 1.00 93.69 92 ASP A C 1
ATOM 722 O O . ASP A 1 92 ? -14.562 8.849 9.916 1.00 93.69 92 ASP A O 1
ATOM 726 N N . ILE A 1 93 ? -12.924 9.222 8.434 1.00 96.75 93 ILE A N 1
ATOM 727 C CA . ILE A 1 93 ? -12.032 8.161 8.907 1.00 96.75 93 ILE A CA 1
ATOM 728 C C . ILE A 1 93 ? -11.039 8.747 9.911 1.00 96.75 93 ILE A C 1
ATOM 730 O O . ILE A 1 93 ? -10.205 9.571 9.542 1.00 96.75 93 ILE A O 1
ATOM 734 N N . ASP A 1 94 ? -11.091 8.273 11.156 1.00 97.88 94 ASP A N 1
ATOM 735 C CA . ASP A 1 94 ? -10.222 8.743 12.242 1.00 97.88 94 ASP A CA 1
ATOM 736 C C . ASP A 1 94 ? -8.873 8.017 12.279 1.00 97.88 94 ASP A C 1
ATOM 738 O O . ASP A 1 94 ? -7.890 8.549 12.785 1.00 97.88 94 ASP A O 1
ATOM 742 N N . LEU A 1 95 ? -8.817 6.783 11.774 1.00 98.56 95 LEU A N 1
ATOM 743 C CA . LEU A 1 95 ? -7.577 6.034 11.577 1.00 98.56 95 LEU A CA 1
ATOM 744 C C . LEU A 1 95 ? -7.701 5.037 10.431 1.00 98.56 95 LEU A C 1
ATOM 746 O O . LEU A 1 95 ? -8.786 4.519 10.153 1.00 98.56 95 LEU A O 1
ATOM 750 N N . ALA A 1 96 ? -6.569 4.695 9.822 1.00 98.75 96 ALA A N 1
ATOM 751 C CA . ALA A 1 96 ? -6.523 3.643 8.820 1.00 98.75 96 ALA A CA 1
ATOM 752 C C . ALA A 1 96 ? -5.376 2.652 9.037 1.00 98.75 96 ALA A C 1
ATOM 754 O O . ALA A 1 96 ? -4.260 3.028 9.375 1.00 98.75 96 ALA A O 1
ATOM 755 N N . GLU A 1 97 ? -5.639 1.379 8.768 1.00 98.81 97 GLU A N 1
ATOM 756 C CA . GLU A 1 97 ? -4.619 0.350 8.578 1.00 98.81 97 GLU A CA 1
ATOM 757 C C . GLU A 1 97 ? -4.516 0.049 7.073 1.00 98.81 97 GLU A C 1
ATOM 759 O O . GLU A 1 97 ? -5.357 -0.647 6.496 1.00 98.81 97 GLU A O 1
ATOM 764 N N . VAL A 1 98 ? -3.490 0.600 6.426 1.00 98.50 98 VAL A N 1
ATOM 765 C CA . VAL A 1 98 ? -3.246 0.536 4.977 1.00 98.50 98 VAL A CA 1
ATOM 766 C C . VAL A 1 98 ? -2.228 -0.558 4.662 1.00 98.50 98 VAL A C 1
ATOM 768 O O . VAL A 1 98 ? -1.284 -0.768 5.414 1.00 98.50 98 VAL A O 1
ATOM 771 N N . HIS A 1 99 ? -2.402 -1.278 3.550 1.00 98.56 99 HIS A N 1
ATOM 772 C CA . HIS A 1 99 ? -1.535 -2.408 3.198 1.00 98.56 99 HIS A CA 1
ATOM 773 C C . HIS A 1 99 ? -0.152 -1.980 2.670 1.00 98.56 99 HIS A C 1
ATOM 775 O O . HIS A 1 99 ? 0.110 -1.948 1.469 1.00 98.56 99 HIS A O 1
ATOM 781 N N . ASP A 1 100 ? 0.771 -1.729 3.582 1.00 97.69 100 ASP A N 1
ATOM 782 C CA . ASP A 1 100 ? 2.144 -1.251 3.396 1.00 97.69 100 ASP A CA 1
ATOM 783 C C . ASP A 1 100 ? 3.174 -2.389 3.223 1.00 97.69 100 ASP A C 1
ATOM 785 O O . ASP A 1 100 ? 4.286 -2.343 3.751 1.00 97.69 100 ASP A O 1
ATOM 789 N N . ALA A 1 101 ? 2.845 -3.430 2.442 1.00 96.69 101 ALA A N 1
ATOM 790 C CA . ALA A 1 101 ? 3.798 -4.509 2.121 1.00 96.69 101 ALA A CA 1
ATOM 791 C C . ALA A 1 101 ? 5.101 -3.969 1.490 1.00 96.69 101 ALA A C 1
ATOM 793 O O . ALA A 1 101 ? 6.184 -4.537 1.667 1.00 96.69 101 ALA A O 1
ATOM 794 N N . PHE A 1 102 ? 4.983 -2.835 0.796 1.00 96.62 102 PHE A N 1
ATOM 795 C CA . PHE A 1 102 ? 6.084 -1.974 0.393 1.00 96.62 102 PHE A CA 1
ATOM 796 C C . PHE A 1 102 ? 5.775 -0.533 0.808 1.00 96.62 102 PHE A C 1
ATOM 798 O O . PHE A 1 102 ? 4.613 -0.135 0.790 1.00 96.62 102 PHE A O 1
ATOM 805 N N . THR A 1 103 ? 6.788 0.281 1.106 1.00 95.75 103 THR A N 1
ATOM 806 C CA . THR A 1 103 ? 6.604 1.702 1.486 1.00 95.75 103 THR A CA 1
ATOM 807 C C . THR A 1 103 ? 5.787 2.492 0.458 1.00 95.75 103 THR A C 1
ATOM 809 O O . THR A 1 103 ? 4.910 3.272 0.815 1.00 95.75 103 THR A O 1
ATOM 812 N N . CYS A 1 104 ? 5.987 2.238 -0.839 1.00 95.31 104 CYS A N 1
ATOM 813 C CA . CYS A 1 104 ? 5.197 2.881 -1.890 1.00 95.31 104 CYS A CA 1
ATOM 814 C C . CYS A 1 104 ? 3.723 2.440 -1.927 1.00 95.31 104 CYS A C 1
ATOM 816 O O . CYS A 1 104 ? 2.889 3.202 -2.414 1.00 95.31 104 CYS A O 1
ATOM 818 N N . PHE A 1 105 ? 3.380 1.248 -1.422 1.00 97.06 105 PHE A N 1
ATOM 819 C CA . PHE A 1 105 ? 1.987 0.794 -1.366 1.00 97.06 105 PHE A CA 1
ATOM 820 C C . PHE A 1 105 ? 1.179 1.591 -0.345 1.00 97.06 105 PHE A C 1
ATOM 822 O O . PHE A 1 105 ? 0.002 1.824 -0.595 1.00 97.06 105 PHE A O 1
ATOM 829 N N . GLU A 1 106 ? 1.795 2.043 0.751 1.00 97.69 106 GLU A N 1
ATOM 830 C CA . GLU A 1 106 ? 1.119 2.908 1.722 1.00 97.69 106 GLU A CA 1
ATOM 831 C C . GLU A 1 106 ? 0.679 4.219 1.066 1.00 97.69 106 GLU A C 1
ATOM 833 O O . GLU A 1 106 ? -0.489 4.584 1.143 1.00 97.69 106 GLU A O 1
ATOM 838 N N . ILE A 1 107 ? 1.592 4.877 0.342 1.00 96.94 107 ILE A N 1
ATOM 839 C CA . ILE A 1 107 ? 1.312 6.147 -0.341 1.00 96.94 107 ILE A CA 1
ATOM 840 C C . ILE A 1 107 ? 0.231 5.956 -1.409 1.00 96.94 107 ILE A C 1
ATOM 842 O O . ILE A 1 107 ? -0.767 6.672 -1.399 1.00 96.94 107 ILE A O 1
ATOM 846 N N . ILE A 1 108 ? 0.403 4.977 -2.307 1.00 96.56 108 ILE A N 1
ATOM 847 C CA . ILE A 1 108 ? -0.565 4.711 -3.383 1.00 96.56 108 ILE A CA 1
ATOM 848 C C . ILE A 1 108 ? -1.929 4.339 -2.792 1.00 96.56 108 ILE A C 1
ATOM 850 O O . ILE A 1 108 ? -2.952 4.871 -3.212 1.00 96.56 108 ILE A O 1
ATOM 854 N N . GLY A 1 109 ? -1.947 3.453 -1.793 1.00 96.94 109 GLY A N 1
ATOM 855 C CA . GLY A 1 109 ? -3.162 3.018 -1.116 1.00 96.94 109 GLY A CA 1
ATOM 856 C C . GLY A 1 109 ? -3.884 4.177 -0.438 1.00 96.94 109 GLY A C 1
ATOM 857 O O . GLY A 1 109 ? -5.075 4.354 -0.660 1.00 96.94 109 GLY A O 1
ATOM 858 N N . ALA A 1 110 ? -3.176 5.008 0.324 1.00 97.50 110 ALA A N 1
ATOM 859 C CA . ALA A 1 110 ? -3.761 6.151 1.017 1.00 97.50 110 ALA A CA 1
ATOM 860 C C . ALA A 1 110 ? -4.319 7.216 0.053 1.00 97.50 110 ALA A C 1
ATOM 862 O O . ALA A 1 110 ? -5.371 7.798 0.327 1.00 97.50 110 ALA A O 1
ATOM 863 N N . GLU A 1 111 ? -3.658 7.449 -1.086 1.00 96.75 111 GLU A N 1
ATOM 864 C CA . GLU A 1 111 ? -4.181 8.303 -2.161 1.00 96.75 111 GLU A CA 1
ATOM 865 C C . GLU A 1 111 ? -5.430 7.689 -2.819 1.00 96.75 111 GLU A C 1
ATOM 867 O O . GLU A 1 111 ? -6.438 8.371 -2.990 1.00 96.75 111 GLU A O 1
ATOM 872 N N . ASP A 1 112 ? -5.410 6.390 -3.135 1.00 95.69 112 ASP A N 1
ATOM 873 C CA . ASP A 1 112 ? -6.531 5.691 -3.778 1.00 95.69 112 ASP A CA 1
ATOM 874 C C . ASP A 1 112 ? -7.751 5.500 -2.866 1.00 95.69 112 ASP A C 1
ATOM 876 O O . ASP A 1 112 ? -8.878 5.421 -3.354 1.00 95.69 112 ASP A O 1
ATOM 880 N N . LEU A 1 113 ? -7.543 5.434 -1.551 1.00 96.56 113 LEU A N 1
ATOM 881 C CA . LEU A 1 113 ? -8.610 5.478 -0.548 1.00 96.56 113 LEU A CA 1
ATOM 882 C C . LEU A 1 113 ? -9.198 6.895 -0.414 1.00 96.56 113 LEU A C 1
ATOM 884 O O . LEU A 1 113 ? -10.286 7.066 0.132 1.00 96.56 113 LEU A O 1
ATOM 888 N N . GLY A 1 114 ? -8.496 7.917 -0.913 1.00 95.50 114 GLY A N 1
ATOM 889 C CA . GLY A 1 114 ? -8.856 9.327 -0.774 1.00 95.50 114 GLY A CA 1
ATOM 890 C C . GLY A 1 114 ? -8.525 9.933 0.589 1.00 95.50 114 GLY A C 1
ATOM 891 O O . GLY A 1 114 ? -9.002 11.027 0.888 1.00 95.50 114 GLY A O 1
ATOM 892 N N . LEU A 1 115 ? -7.730 9.241 1.413 1.00 96.19 115 LEU A N 1
ATOM 893 C CA . LEU A 1 115 ? -7.227 9.757 2.692 1.00 96.19 115 LEU A CA 1
ATOM 894 C C . LEU A 1 115 ? -6.187 10.861 2.460 1.00 96.19 115 LEU A C 1
ATOM 896 O O . LEU A 1 115 ? -6.107 11.833 3.213 1.00 96.19 115 LEU A O 1
ATOM 900 N N . LEU A 1 116 ? -5.407 10.719 1.386 1.00 95.62 116 LEU A N 1
ATOM 901 C CA . LEU A 1 116 ? -4.418 11.687 0.928 1.00 95.62 116 LEU A CA 1
ATOM 902 C C . LEU A 1 116 ? -4.763 12.185 -0.480 1.00 95.62 116 LEU A C 1
ATOM 904 O O . LEU A 1 116 ? -5.457 11.522 -1.246 1.00 95.62 116 LEU A O 1
ATOM 908 N N . GLU A 1 117 ? -4.276 13.375 -0.826 1.00 93.00 117 GLU A N 1
ATOM 909 C CA . GLU A 1 117 ? -4.475 13.936 -2.164 1.00 93.00 117 GLU A CA 1
ATOM 910 C C . GLU A 1 117 ? -3.601 13.206 -3.198 1.00 93.00 117 GLU A C 1
ATOM 912 O O . GLU A 1 117 ? -2.397 13.044 -2.989 1.00 93.00 117 GLU A O 1
ATOM 917 N N . GLU A 1 118 ? -4.203 12.818 -4.327 1.00 91.44 118 GLU A N 1
ATOM 918 C CA . GLU A 1 118 ? -3.541 12.108 -5.429 1.00 91.44 118 GLU A CA 1
ATOM 919 C C . GLU A 1 118 ? -2.269 12.833 -5.905 1.00 91.44 118 GLU A C 1
ATOM 921 O O . GLU A 1 118 ? -2.264 14.036 -6.187 1.00 91.44 118 GLU A O 1
ATOM 926 N N . GLY A 1 119 ? -1.160 12.093 -5.976 1.00 92.56 119 GLY A N 1
ATOM 927 C CA . GLY A 1 119 ? 0.159 12.602 -6.347 1.00 92.56 119 GLY A CA 1
ATOM 928 C C . GLY A 1 119 ? 0.850 13.472 -5.287 1.00 92.56 119 GLY A C 1
ATOM 929 O O . GLY A 1 119 ? 1.943 13.993 -5.547 1.00 92.56 119 GLY A O 1
ATOM 930 N N . LYS A 1 120 ? 0.252 13.658 -4.103 1.00 95.06 120 LYS A N 1
ATOM 931 C CA . LYS A 1 120 ? 0.809 14.466 -3.004 1.00 95.06 120 LYS A CA 1
ATOM 932 C C . LYS A 1 120 ? 0.922 13.709 -1.678 1.00 95.06 120 LYS A C 1
ATOM 934 O O . LYS A 1 120 ? 1.328 14.322 -0.688 1.00 95.06 120 LYS A O 1
ATOM 939 N N . GLY A 1 121 ? 0.645 12.408 -1.641 1.00 95.12 121 GLY A N 1
ATOM 940 C CA . GLY A 1 121 ? 0.710 11.585 -0.434 1.00 95.12 121 GLY A CA 1
ATOM 941 C C . GLY A 1 121 ? 2.090 11.590 0.221 1.00 95.12 121 GLY A C 1
ATOM 942 O O . GLY A 1 121 ? 2.195 11.760 1.431 1.00 95.12 121 GLY A O 1
ATOM 943 N N . TRP A 1 122 ? 3.165 11.565 -0.572 1.00 94.25 122 TRP A N 1
ATOM 944 C CA . TRP A 1 122 ? 4.535 11.675 -0.049 1.00 94.25 122 TRP A CA 1
ATOM 945 C C . TRP A 1 122 ? 4.791 12.984 0.722 1.00 94.25 122 TRP A C 1
ATOM 947 O O . TRP A 1 122 ? 5.469 12.973 1.745 1.00 94.25 122 TRP A O 1
ATOM 957 N N . ARG A 1 123 ? 4.205 14.112 0.285 1.00 96.38 123 ARG A N 1
ATOM 958 C CA . ARG A 1 123 ? 4.318 15.401 0.999 1.00 96.38 123 ARG A CA 1
ATOM 959 C C . ARG A 1 123 ? 3.486 15.426 2.268 1.00 96.38 123 ARG A C 1
ATOM 961 O O . ARG A 1 123 ? 3.829 16.139 3.203 1.00 96.38 123 ARG A O 1
ATOM 968 N N . ALA A 1 124 ? 2.351 14.733 2.269 1.00 94.69 124 ALA A N 1
ATOM 969 C CA . ALA A 1 124 ? 1.526 14.607 3.459 1.00 94.69 124 ALA A CA 1
ATOM 970 C C . ALA A 1 124 ? 2.262 13.805 4.540 1.00 94.69 124 ALA A C 1
ATOM 972 O O . ALA A 1 124 ? 2.254 14.218 5.699 1.00 94.69 124 ALA A O 1
ATOM 973 N N . LEU A 1 125 ? 2.957 12.739 4.135 1.00 92.69 125 LEU A N 1
ATOM 974 C CA . LEU A 1 125 ? 3.799 11.932 5.013 1.00 92.69 125 LEU A CA 1
ATOM 975 C C . LEU A 1 125 ? 4.946 12.762 5.617 1.00 92.69 125 LEU A C 1
ATOM 977 O O . LEU A 1 125 ? 5.078 12.810 6.832 1.00 92.69 125 LEU A O 1
ATOM 981 N N . GLU A 1 126 ? 5.701 13.511 4.798 1.00 93.75 126 GLU A N 1
ATOM 982 C CA . GLU A 1 126 ? 6.776 14.409 5.278 1.00 93.75 126 GLU A CA 1
ATOM 983 C C . GLU A 1 126 ? 6.297 15.475 6.275 1.00 93.75 126 GLU A C 1
ATOM 985 O O . GLU A 1 126 ? 7.075 15.968 7.087 1.00 93.75 126 GLU A O 1
ATOM 990 N N . ARG A 1 127 ? 5.023 15.871 6.200 1.00 96.50 127 ARG A N 1
ATOM 991 C CA . ARG A 1 127 ? 4.419 16.871 7.094 1.00 96.50 127 ARG A CA 1
ATOM 992 C C . ARG A 1 127 ? 3.821 16.260 8.362 1.00 96.50 127 ARG A C 1
ATOM 994 O O . ARG A 1 127 ? 3.166 16.984 9.107 1.00 96.50 127 ARG A O 1
ATOM 1001 N N . GLY A 1 128 ? 3.977 14.954 8.567 1.00 96.69 128 GLY A N 1
ATOM 1002 C CA . GLY A 1 128 ? 3.435 14.239 9.718 1.00 96.69 128 GLY A CA 1
ATOM 1003 C C . GLY A 1 128 ? 1.915 14.054 9.680 1.00 96.69 128 GLY A C 1
ATOM 1004 O O . GLY A 1 128 ? 1.307 13.743 10.701 1.00 96.69 128 GLY A O 1
ATOM 1005 N N . LYS A 1 129 ? 1.257 14.228 8.519 1.00 96.81 129 LYS A N 1
ATOM 1006 C CA . LYS A 1 129 ? -0.213 14.109 8.415 1.00 96.81 129 LYS A CA 1
ATOM 1007 C C . LYS A 1 129 ? -0.709 12.716 8.822 1.00 96.81 129 LYS A C 1
ATOM 1009 O O . LYS A 1 129 ? -1.824 12.600 9.326 1.00 96.81 129 LYS A O 1
ATOM 1014 N N . THR A 1 130 ? 0.115 11.699 8.590 1.00 97.19 130 THR A N 1
ATOM 1015 C CA . THR A 1 130 ? -0.192 10.285 8.824 1.00 97.19 130 THR A CA 1
ATOM 1016 C C . THR A 1 130 ? 0.374 9.734 10.131 1.00 97.19 130 THR A C 1
ATOM 1018 O O . THR A 1 130 ? 0.184 8.555 10.421 1.00 97.19 130 THR A O 1
ATOM 1021 N N . GLU A 1 131 ? 1.065 10.560 10.922 1.00 96.75 131 GLU A N 1
ATOM 1022 C CA . GLU A 1 131 ? 1.589 10.160 12.229 1.00 96.75 131 GLU A CA 1
ATOM 1023 C C . GLU A 1 131 ? 0.461 9.878 13.228 1.00 96.75 131 GLU A C 1
ATOM 1025 O O . GLU A 1 131 ? -0.691 10.256 13.023 1.00 96.75 131 GLU A O 1
ATOM 1030 N N . ILE A 1 132 ? 0.799 9.258 14.361 1.00 95.50 132 ILE A N 1
ATOM 1031 C CA . ILE A 1 132 ? -0.171 8.851 15.389 1.00 95.50 132 ILE A CA 1
ATOM 1032 C C . ILE A 1 132 ? -1.031 10.006 15.938 1.00 95.50 132 ILE A C 1
ATOM 1034 O O . ILE A 1 132 ? -2.159 9.796 16.382 1.00 95.50 132 ILE A O 1
ATOM 1038 N N . HIS A 1 133 ? -0.505 11.231 15.898 1.00 93.75 133 HIS A N 1
ATOM 1039 C CA . HIS A 1 133 ? -1.195 12.460 16.302 1.00 93.75 133 HIS A CA 1
ATOM 1040 C C . HIS A 1 133 ? -1.478 13.397 15.118 1.00 93.75 133 HIS A C 1
ATOM 1042 O O . HIS A 1 133 ? -1.813 14.565 15.321 1.00 93.75 133 HIS A O 1
ATOM 1048 N N . GLY A 1 134 ? -1.302 12.897 13.893 1.00 94.75 134 GLY A N 1
ATOM 1049 C CA . GLY A 1 134 ? -1.595 13.606 12.659 1.00 94.75 134 GLY A CA 1
ATOM 1050 C C . GLY A 1 134 ? -3.097 13.730 12.397 1.00 94.75 134 GLY A C 1
ATOM 1051 O O . GLY A 1 134 ? -3.933 13.306 13.191 1.00 94.75 134 GLY A O 1
ATOM 1052 N N . GLU A 1 135 ? -3.444 14.330 11.259 1.00 93.56 135 GLU A N 1
ATOM 1053 C CA . GLU A 1 135 ? -4.840 14.529 10.841 1.00 93.56 135 GLU A CA 1
ATOM 1054 C C . GLU A 1 135 ? -5.527 13.208 10.479 1.00 93.56 135 GLU A C 1
ATOM 1056 O O . GLU A 1 135 ? -6.715 13.053 10.734 1.00 93.56 135 GLU A O 1
ATOM 1061 N N . VAL A 1 136 ? -4.787 12.274 9.872 1.00 93.75 136 VAL A N 1
ATOM 1062 C CA . VAL A 1 136 ? -5.293 10.949 9.490 1.00 93.75 136 VAL A CA 1
ATOM 1063 C C . VAL A 1 136 ? -4.225 9.908 9.828 1.00 93.75 136 VAL A C 1
ATOM 1065 O O . VAL A 1 136 ? -3.444 9.546 8.948 1.00 93.75 136 VAL A O 1
ATOM 1068 N N . PRO A 1 137 ? -4.136 9.451 11.090 1.00 98.12 137 PRO A N 1
ATOM 1069 C CA . PRO A 1 137 ? -3.193 8.417 11.502 1.00 98.12 137 PRO A CA 1
ATOM 1070 C C . PRO A 1 137 ? -3.293 7.158 10.633 1.00 98.12 137 PRO A C 1
ATOM 1072 O O . PRO A 1 137 ? -4.354 6.534 10.536 1.00 98.12 137 PRO A O 1
ATOM 1075 N N . ILE A 1 138 ? -2.176 6.774 10.012 1.00 98.56 138 ILE A N 1
ATOM 1076 C CA . ILE A 1 138 ? -2.064 5.554 9.208 1.00 98.56 138 ILE A CA 1
ATOM 1077 C C . ILE A 1 138 ? -1.122 4.583 9.909 1.00 98.56 138 ILE A C 1
ATOM 1079 O O . ILE A 1 138 ? -0.050 4.956 10.378 1.00 98.56 138 ILE A O 1
ATOM 1083 N N . ASN A 1 139 ? -1.532 3.319 9.950 1.00 98.44 139 ASN A N 1
ATOM 1084 C CA . ASN A 1 139 ? -0.753 2.203 10.464 1.00 98.44 139 ASN A CA 1
ATOM 1085 C C . ASN A 1 139 ? -0.260 2.380 11.918 1.00 98.44 139 ASN A C 1
ATOM 1087 O O . ASN A 1 139 ? 0.911 2.102 12.200 1.00 98.44 139 ASN A O 1
ATOM 1091 N N . PRO A 1 140 ? -1.118 2.763 12.893 1.00 97.75 140 PRO A N 1
ATOM 1092 C CA . PRO A 1 140 ? -0.736 2.820 14.312 1.00 97.75 140 PRO A CA 1
ATOM 1093 C C . PRO A 1 140 ? -0.294 1.454 14.884 1.00 97.75 140 PRO A C 1
ATOM 1095 O O . PRO A 1 140 ? 0.359 1.381 15.937 1.00 97.75 140 PRO A O 1
ATOM 1098 N N . SER A 1 141 ? -0.579 0.347 14.185 1.00 97.81 141 SER A N 1
ATOM 1099 C CA . SER A 1 141 ? 0.012 -0.962 14.481 1.00 97.81 141 SER A CA 1
ATOM 1100 C C . SER A 1 141 ? 1.529 -1.036 14.248 1.00 97.81 141 SER A C 1
ATOM 1102 O O . SER A 1 141 ? 2.182 -1.956 14.754 1.00 97.81 141 SER A O 1
ATOM 1104 N N . GLY A 1 142 ? 2.099 -0.077 13.517 1.00 96.75 142 GLY A N 1
ATOM 1105 C CA . GLY A 1 142 ? 3.415 -0.149 12.883 1.00 96.75 142 GLY A CA 1
ATOM 1106 C C . GLY A 1 142 ? 3.363 -0.692 11.449 1.00 96.75 142 GLY A C 1
ATOM 1107 O O . GLY A 1 142 ? 4.420 -0.886 10.846 1.00 96.75 142 GLY A O 1
ATOM 1108 N N . GLY A 1 143 ? 2.159 -0.984 10.942 1.00 97.75 143 GLY A N 1
ATOM 1109 C CA . GLY A 1 143 ? 1.920 -1.490 9.594 1.00 97.75 143 GLY A CA 1
ATOM 1110 C C . GLY A 1 143 ? 2.568 -2.850 9.341 1.00 97.75 143 GLY A C 1
ATOM 1111 O O . GLY A 1 143 ? 3.253 -3.415 10.193 1.00 97.75 143 GLY A O 1
ATOM 1112 N N . LEU A 1 144 ? 2.379 -3.423 8.160 1.00 98.19 144 LEU A N 1
ATOM 1113 C CA . LEU A 1 144 ? 3.073 -4.633 7.716 1.00 98.19 144 LEU A CA 1
ATOM 1114 C C . LEU A 1 144 ? 4.595 -4.445 7.781 1.00 98.19 144 LEU A C 1
ATOM 1116 O O . LEU A 1 144 ? 5.313 -5.420 8.013 1.00 98.19 144 LEU A O 1
ATOM 1120 N N . LYS A 1 145 ? 5.079 -3.201 7.640 1.00 95.81 145 LYS A N 1
ATOM 1121 C CA . LYS A 1 145 ? 6.488 -2.818 7.761 1.00 95.81 145 LYS A CA 1
ATOM 1122 C C . LYS A 1 145 ? 7.136 -3.247 9.077 1.00 95.81 145 LYS A C 1
ATOM 1124 O O . LYS A 1 145 ? 8.214 -3.842 9.034 1.00 95.81 145 LYS A O 1
ATOM 1129 N N . ALA A 1 146 ? 6.508 -2.963 10.219 1.00 96.50 146 ALA A N 1
ATOM 1130 C CA . ALA A 1 146 ? 7.057 -3.295 11.536 1.00 96.50 146 ALA A CA 1
ATOM 1131 C C . ALA A 1 146 ? 6.282 -4.412 12.246 1.00 96.50 146 ALA A C 1
ATOM 1133 O O . ALA A 1 146 ? 6.894 -5.274 12.886 1.00 96.50 146 ALA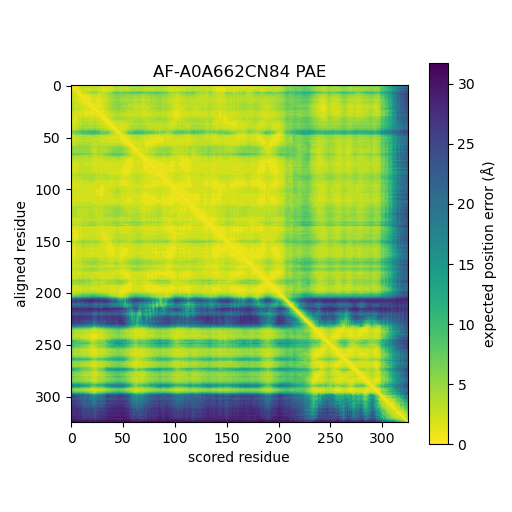 A O 1
ATOM 1134 N N . ARG A 1 147 ? 4.946 -4.445 12.113 1.00 97.50 147 ARG A N 1
ATOM 1135 C CA . ARG A 1 147 ? 4.095 -5.498 12.692 1.00 97.50 147 ARG A CA 1
ATOM 1136 C C . ARG A 1 147 ? 4.467 -6.871 12.145 1.00 97.50 147 ARG A C 1
ATOM 1138 O O . ARG A 1 147 ? 4.505 -7.836 12.905 1.00 97.50 147 ARG A O 1
ATOM 1145 N N . GLY A 1 148 ? 4.776 -6.922 10.853 1.00 97.50 148 GLY A N 1
ATOM 1146 C CA . GLY A 1 148 ? 5.020 -8.137 10.093 1.00 97.50 148 GLY A CA 1
ATOM 1147 C C . GLY A 1 148 ? 3.854 -8.499 9.175 1.00 97.50 148 GLY A C 1
ATOM 1148 O O . GLY A 1 148 ? 2.722 -8.035 9.353 1.00 97.50 148 GLY A O 1
ATOM 1149 N N . HIS A 1 149 ? 4.132 -9.348 8.186 1.00 97.38 149 HIS A N 1
ATOM 1150 C CA . HIS A 1 149 ? 3.201 -9.695 7.116 1.00 97.38 149 HIS A CA 1
ATOM 1151 C C . HIS A 1 149 ? 2.972 -11.215 6.976 1.00 97.38 149 HIS A C 1
ATOM 1153 O O . HIS A 1 149 ? 3.356 -11.817 5.969 1.00 97.38 149 HIS A O 1
ATOM 1159 N N . PRO A 1 150 ? 2.286 -11.866 7.940 1.00 96.12 150 PRO A N 1
ATOM 1160 C CA . PRO A 1 150 ? 1.738 -13.195 7.707 1.00 96.12 150 PRO A CA 1
ATOM 1161 C C . PRO A 1 150 ? 0.597 -13.041 6.698 1.00 96.12 150 PRO A C 1
ATOM 1163 O O . PRO A 1 150 ? -0.443 -12.448 7.008 1.00 96.12 150 PRO A O 1
ATOM 1166 N N . VAL A 1 151 ? 0.823 -13.508 5.468 1.00 90.38 151 VAL A N 1
ATOM 1167 C CA . VAL A 1 151 ? 0.026 -13.143 4.279 1.00 90.38 151 VAL A CA 1
ATOM 1168 C C . VAL A 1 151 ? -1.478 -13.320 4.510 1.00 90.38 151 VAL A C 1
ATOM 1170 O O . VAL A 1 151 ? -2.242 -12.376 4.324 1.00 90.38 151 VAL A O 1
ATOM 1173 N N . GLY A 1 152 ? -1.908 -14.492 4.990 1.00 91.81 152 GLY A N 1
ATOM 1174 C CA . GLY A 1 152 ? -3.327 -14.778 5.238 1.00 91.81 152 GLY A CA 1
ATOM 1175 C C . GLY A 1 152 ? -3.920 -14.089 6.474 1.00 91.81 152 GLY A C 1
ATOM 1176 O O . GLY A 1 152 ? -5.128 -13.884 6.532 1.00 91.81 152 GLY A O 1
ATOM 1177 N N . ALA A 1 153 ? -3.095 -13.706 7.453 1.00 96.31 153 ALA A N 1
ATOM 1178 C CA . ALA A 1 153 ? -3.562 -13.111 8.707 1.00 96.31 153 ALA A CA 1
ATOM 1179 C C . ALA A 1 153 ? -3.584 -11.576 8.678 1.00 96.31 153 ALA A C 1
ATOM 1181 O O . ALA A 1 153 ? -4.229 -10.961 9.521 1.00 96.31 153 ALA A O 1
ATOM 1182 N N . SER A 1 154 ? -2.884 -10.941 7.732 1.00 96.81 154 SER A N 1
ATOM 1183 C CA . SER A 1 154 ? -2.656 -9.491 7.760 1.00 96.81 154 SER A CA 1
ATOM 1184 C C . SER A 1 154 ? -3.949 -8.678 7.713 1.00 96.81 154 SER A C 1
ATOM 1186 O O . SER A 1 154 ? -4.101 -7.786 8.536 1.00 96.81 154 SER A O 1
ATOM 1188 N N . GLY A 1 155 ? -4.906 -9.030 6.847 1.00 96.94 155 GLY A N 1
ATOM 1189 C CA . GLY A 1 155 ? -6.211 -8.352 6.797 1.00 96.94 155 GLY A CA 1
ATOM 1190 C C . GLY A 1 155 ? -7.003 -8.446 8.106 1.00 96.94 155 GLY A C 1
ATOM 1191 O O . GLY A 1 155 ? -7.596 -7.468 8.553 1.00 96.94 155 GLY A O 1
ATOM 1192 N N . LEU A 1 156 ? -6.962 -9.608 8.765 1.00 97.81 156 LEU A N 1
ATOM 1193 C CA . LEU A 1 156 ? -7.602 -9.802 10.068 1.00 97.81 156 LEU A CA 1
ATOM 1194 C C . LEU A 1 156 ? -6.869 -9.039 11.173 1.00 97.81 156 LEU A C 1
ATOM 1196 O O . LEU A 1 156 ? -7.511 -8.454 12.035 1.00 97.81 156 LEU A O 1
ATOM 1200 N N . ALA A 1 157 ? -5.539 -9.002 11.142 1.00 98.31 157 ALA A N 1
ATOM 1201 C CA . ALA A 1 157 ? -4.750 -8.254 12.113 1.00 98.31 157 ALA A CA 1
ATOM 1202 C C . ALA A 1 157 ? -4.991 -6.738 12.020 1.00 98.31 157 ALA A C 1
ATOM 1204 O O . ALA A 1 157 ? -5.028 -6.077 13.053 1.00 98.31 157 ALA A O 1
ATOM 1205 N N . GLN A 1 158 ? -5.214 -6.203 10.813 1.00 98.69 158 GLN A N 1
ATOM 1206 C CA . GLN A 1 158 ? -5.633 -4.810 10.618 1.00 98.69 158 GLN A CA 1
ATOM 1207 C C . GLN A 1 158 ? -6.992 -4.545 11.292 1.00 98.69 158 GLN A C 1
ATOM 1209 O O . GLN A 1 158 ? -7.145 -3.569 12.020 1.00 98.69 158 GLN A O 1
ATOM 1214 N N . ALA A 1 159 ? -7.966 -5.448 11.123 1.00 98.50 159 ALA A N 1
ATOM 1215 C CA . ALA A 1 159 ? -9.259 -5.342 11.803 1.00 98.50 159 ALA A CA 1
ATOM 1216 C C . ALA A 1 159 ? -9.124 -5.413 13.333 1.00 98.50 159 ALA A C 1
ATOM 1218 O O . ALA A 1 159 ? -9.767 -4.641 14.037 1.00 98.50 159 ALA A O 1
ATOM 1219 N N . VAL A 1 160 ? -8.286 -6.323 13.845 1.00 98.50 160 VAL A N 1
ATOM 1220 C CA . VAL A 1 160 ? -8.013 -6.460 15.284 1.00 98.50 160 VAL A CA 1
ATOM 1221 C C . VAL A 1 160 ? -7.424 -5.169 15.854 1.00 98.50 160 VAL A C 1
ATOM 1223 O O . VAL A 1 160 ? -7.902 -4.702 16.884 1.00 98.50 160 VAL A O 1
ATOM 1226 N N . GLU A 1 161 ? -6.440 -4.565 15.179 1.00 98.69 161 GLU A N 1
ATOM 1227 C CA . GLU A 1 161 ? -5.875 -3.285 15.618 1.00 98.69 161 GLU A CA 1
ATOM 1228 C C . GLU A 1 161 ? -6.947 -2.193 15.659 1.00 98.69 161 GLU A C 1
ATOM 1230 O O . GLU A 1 161 ? -7.049 -1.496 16.664 1.00 98.69 161 GLU A O 1
ATOM 1235 N N . ILE A 1 162 ? -7.774 -2.063 14.615 1.00 98.69 162 ILE A N 1
ATOM 1236 C CA . ILE A 1 162 ? -8.848 -1.060 14.595 1.00 98.69 162 ILE A CA 1
ATOM 1237 C C . ILE A 1 162 ? -9.822 -1.287 15.753 1.00 98.69 162 ILE A C 1
ATOM 1239 O O . ILE A 1 162 ? -10.157 -0.338 16.453 1.00 98.69 162 ILE A O 1
ATOM 1243 N N . VAL A 1 163 ? -10.240 -2.529 16.011 1.00 98.56 163 VAL A N 1
ATOM 1244 C CA . VAL A 1 163 ? -11.110 -2.843 17.156 1.00 98.56 163 VAL A CA 1
ATOM 1245 C C . VAL A 1 163 ? -10.458 -2.412 18.472 1.00 98.56 163 VAL A C 1
ATOM 1247 O O . VAL A 1 163 ? -11.117 -1.758 19.278 1.00 98.56 163 VAL A O 1
ATOM 1250 N N . TRP A 1 164 ? -9.174 -2.715 18.689 1.00 98.50 164 TRP A N 1
ATOM 1251 C CA . TRP A 1 164 ? -8.469 -2.281 19.899 1.00 98.50 164 TRP A CA 1
ATOM 1252 C C . TRP A 1 164 ? -8.368 -0.757 20.005 1.00 98.50 164 TRP A C 1
ATOM 1254 O O . TRP A 1 164 ? -8.606 -0.209 21.077 1.00 98.50 164 TRP A O 1
ATOM 1264 N N . GLN A 1 165 ? -8.077 -0.061 18.907 1.00 98.50 165 GLN A N 1
ATOM 1265 C CA . GLN A 1 165 ? -8.014 1.403 18.869 1.00 98.50 165 GLN A CA 1
ATOM 1266 C C . GLN A 1 165 ? -9.365 2.044 19.210 1.00 98.50 165 GLN A C 1
ATOM 1268 O O . GLN A 1 165 ? -9.416 2.969 20.017 1.00 98.50 165 GLN A O 1
ATOM 1273 N N . LEU A 1 166 ? -10.462 1.528 18.646 1.00 98.44 166 LEU A N 1
ATOM 1274 C CA . LEU A 1 166 ? -11.818 2.031 18.892 1.00 98.44 166 LEU A CA 1
ATOM 1275 C C . LEU A 1 166 ? -12.296 1.777 20.333 1.00 98.44 166 LEU A C 1
ATOM 1277 O O . LEU A 1 166 ? -13.048 2.586 20.888 1.00 98.44 166 LEU A O 1
ATOM 1281 N N . ARG A 1 167 ? -11.842 0.677 20.945 1.00 97.69 167 ARG A N 1
ATOM 1282 C CA . ARG A 1 167 ? -12.125 0.322 22.346 1.00 97.69 167 ARG A CA 1
ATOM 1283 C C . ARG A 1 167 ? -11.269 1.067 23.360 1.00 97.69 167 ARG A C 1
ATOM 1285 O O . ARG A 1 167 ? -11.704 1.249 24.492 1.00 97.69 167 ARG A O 1
ATOM 1292 N N . GLY A 1 168 ? -10.081 1.514 22.965 1.00 97.31 168 GLY A N 1
ATOM 1293 C CA . GLY A 1 168 ? -9.092 2.019 23.914 1.00 97.31 168 GLY A CA 1
ATOM 1294 C C . GLY A 1 168 ? -8.175 0.936 24.492 1.00 97.31 168 GLY A C 1
ATOM 1295 O O . GLY A 1 168 ? -7.528 1.170 25.507 1.00 97.31 168 GLY A O 1
ATOM 1296 N N . ASP A 1 169 ? -8.120 -0.247 23.873 1.00 97.38 169 ASP A N 1
ATOM 1297 C CA . ASP A 1 169 ? -7.404 -1.434 24.369 1.00 97.38 169 ASP A CA 1
ATOM 1298 C C . ASP A 1 169 ? -5.934 -1.491 23.904 1.00 97.38 169 ASP A C 1
ATOM 1300 O O . ASP A 1 169 ? -5.276 -2.533 23.983 1.00 97.38 169 ASP A O 1
ATOM 1304 N N . VAL A 1 170 ? -5.399 -0.392 23.369 1.00 97.50 170 VAL A N 1
ATOM 1305 C CA . VAL A 1 170 ? -3.992 -0.296 22.967 1.00 97.50 170 VAL A CA 1
ATOM 1306 C C . VAL A 1 170 ? -3.157 0.418 24.025 1.00 97.50 170 VAL A C 1
ATOM 1308 O O . VAL A 1 170 ? -3.660 1.143 24.877 1.00 97.50 170 VAL A O 1
ATOM 1311 N N . ASP A 1 171 ? -1.838 0.227 23.954 1.00 94.88 171 ASP A N 1
ATOM 1312 C CA . ASP A 1 171 ? -0.893 1.029 24.732 1.00 94.88 171 ASP A CA 1
ATOM 1313 C C . ASP A 1 171 ? -1.169 2.539 24.543 1.00 94.88 171 ASP A C 1
ATOM 1315 O O . ASP A 1 171 ? -1.342 2.961 23.392 1.00 94.88 171 ASP A O 1
ATOM 1319 N N . PRO A 1 172 ? -1.172 3.359 25.615 1.00 95.38 172 PRO A N 1
ATOM 1320 C CA . PRO A 1 172 ? -1.478 4.787 25.530 1.00 95.38 172 PRO A CA 1
ATOM 1321 C C . PRO A 1 172 ? -0.643 5.563 24.505 1.00 95.38 172 PRO A C 1
ATOM 1323 O O . PRO A 1 172 ? -1.156 6.496 23.892 1.00 95.38 172 PRO A O 1
ATOM 1326 N N . ALA A 1 173 ? 0.615 5.174 24.269 1.00 93.12 173 ALA A N 1
ATOM 1327 C CA . ALA A 1 173 ? 1.477 5.822 23.280 1.00 93.12 173 ALA A CA 1
ATOM 1328 C C . ALA A 1 173 ? 1.057 5.529 21.827 1.00 93.12 173 ALA A C 1
ATOM 1330 O O . ALA A 1 173 ? 1.497 6.215 20.909 1.00 93.12 173 ALA A O 1
ATOM 1331 N N . ARG A 1 174 ? 0.220 4.509 21.603 1.00 95.56 174 AR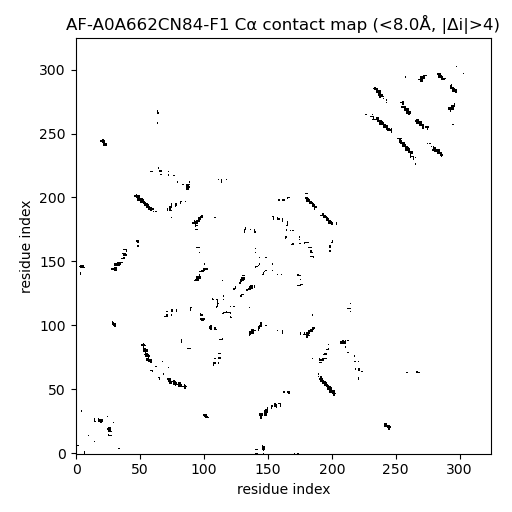G A N 1
ATOM 1332 C CA . ARG A 1 174 ? -0.333 4.149 20.288 1.00 95.56 174 ARG A CA 1
ATOM 1333 C C . ARG A 1 174 ? -1.802 4.505 20.132 1.00 95.56 174 ARG A C 1
ATOM 1335 O O . ARG A 1 174 ? -2.356 4.212 19.079 1.00 95.56 174 ARG A O 1
ATOM 1342 N N . GLN A 1 175 ? -2.450 5.035 21.161 1.00 97.94 175 GLN A N 1
ATOM 1343 C CA . GLN A 1 175 ? -3.873 5.332 21.102 1.00 97.94 175 GLN A CA 1
ATOM 1344 C C . GLN A 1 175 ? -4.124 6.517 20.170 1.00 97.94 175 GLN A C 1
ATOM 1346 O O . GLN A 1 175 ? -3.676 7.635 20.439 1.00 97.94 175 GLN A O 1
ATOM 1351 N N . VAL A 1 176 ? -4.912 6.300 19.117 1.00 98.12 176 VAL A N 1
ATOM 1352 C CA . VAL A 1 176 ? -5.451 7.404 18.319 1.00 98.12 176 VAL A CA 1
ATOM 1353 C C . VAL A 1 176 ? -6.533 8.107 19.136 1.00 98.12 176 VAL A C 1
ATOM 1355 O O . VAL A 1 176 ? -7.507 7.497 19.590 1.00 98.12 176 VAL A O 1
ATOM 1358 N N . LYS A 1 177 ? -6.340 9.403 19.385 1.00 95.94 177 LYS A N 1
ATOM 1359 C CA . LYS A 1 177 ? -7.203 10.178 20.278 1.00 95.94 177 LYS A CA 1
ATOM 1360 C C . LYS A 1 177 ? -8.593 10.353 19.670 1.00 95.94 177 LYS A C 1
ATOM 1362 O O . LYS A 1 177 ? -8.733 10.977 18.628 1.00 95.94 177 LYS A O 1
ATOM 1367 N N . GLY A 1 178 ? -9.618 9.890 20.387 1.00 94.12 178 GLY A N 1
ATOM 1368 C CA . GLY A 1 178 ? -11.015 10.109 20.006 1.00 94.12 178 GLY A CA 1
ATOM 1369 C C . GLY A 1 178 ? -11.467 9.322 18.777 1.00 94.12 178 GLY A C 1
ATOM 1370 O O . GLY A 1 178 ? -12.472 9.695 18.191 1.00 94.12 178 GLY A O 1
ATOM 1371 N N . ALA A 1 179 ? -10.753 8.259 18.400 1.00 96.88 179 ALA A N 1
ATOM 1372 C CA . ALA A 1 179 ? -11.112 7.422 17.265 1.00 96.88 179 ALA A CA 1
ATOM 1373 C C . ALA A 1 179 ? -12.500 6.777 17.425 1.00 96.88 179 ALA A C 1
ATOM 1375 O O . ALA A 1 179 ? -12.776 6.101 18.421 1.00 96.88 179 ALA A O 1
ATOM 1376 N N . GLN A 1 180 ? -13.356 6.953 16.421 1.00 97.25 180 GLN A N 1
ATOM 1377 C CA . GLN A 1 180 ? -14.700 6.378 16.347 1.00 97.25 180 GLN A CA 1
ATOM 1378 C C . GLN A 1 180 ? -14.922 5.559 15.075 1.00 97.25 180 GLN A C 1
ATOM 1380 O O . GLN A 1 180 ? -15.704 4.606 15.109 1.00 97.25 180 GLN A O 1
ATOM 1385 N N . VAL A 1 181 ? -14.219 5.891 13.992 1.00 98.00 181 VAL A N 1
ATOM 1386 C CA . VAL A 1 181 ? -14.333 5.262 12.675 1.00 98.00 181 VAL A CA 1
ATOM 1387 C C . VAL A 1 181 ? -12.948 4.864 12.174 1.00 98.00 181 VAL A C 1
ATOM 1389 O O . VAL A 1 181 ? -12.079 5.706 11.958 1.00 98.00 181 VAL A O 1
ATOM 1392 N N . GLY A 1 182 ? -12.739 3.568 11.956 1.00 98.44 182 GLY A N 1
ATOM 1393 C CA . GLY A 1 182 ? -11.502 3.023 11.409 1.00 98.44 182 GLY A CA 1
ATOM 1394 C C . GLY A 1 182 ? -11.705 2.361 10.052 1.00 98.44 182 GLY A C 1
ATOM 1395 O O . GLY A 1 182 ? -12.743 1.753 9.788 1.00 98.44 182 GLY A O 1
ATOM 1396 N N . LEU A 1 183 ? -10.688 2.439 9.198 1.00 98.75 183 LEU A N 1
ATOM 1397 C CA . LEU A 1 183 ? -10.668 1.792 7.887 1.00 98.75 183 LEU A CA 1
ATOM 1398 C C . LEU A 1 183 ? -9.505 0.808 7.795 1.00 98.75 183 LEU A C 1
ATOM 1400 O O . LEU A 1 183 ? -8.367 1.172 8.063 1.00 98.75 183 LEU A O 1
ATOM 1404 N N . LEU A 1 184 ? -9.756 -0.420 7.345 1.00 98.38 184 LEU A N 1
ATOM 1405 C CA . LEU A 1 184 ? -8.682 -1.307 6.890 1.00 98.38 184 LEU A CA 1
ATOM 1406 C C . LEU A 1 184 ? -8.690 -1.434 5.375 1.00 98.38 184 LEU A C 1
ATOM 1408 O O . LEU A 1 184 ? -9.745 -1.479 4.740 1.00 98.38 184 LEU A O 1
ATOM 1412 N N . HIS A 1 185 ? -7.495 -1.567 4.817 1.00 98.50 185 HIS A N 1
ATOM 1413 C CA . HIS A 1 185 ? -7.251 -1.849 3.414 1.00 98.50 185 HIS A CA 1
ATOM 1414 C C . HIS A 1 185 ? -6.348 -3.073 3.315 1.00 98.50 185 HIS A C 1
ATOM 1416 O O . HIS A 1 185 ? -5.205 -3.057 3.763 1.00 98.50 185 HIS A O 1
ATOM 1422 N N . SER A 1 186 ? -6.881 -4.151 2.742 1.00 97.75 186 SER A N 1
ATOM 1423 C CA . SER A 1 186 ? -6.182 -5.418 2.550 1.00 97.75 186 SER A CA 1
ATOM 1424 C C . SER A 1 186 ? -5.964 -5.680 1.066 1.00 97.75 186 SER A C 1
ATOM 1426 O O . SER A 1 186 ? -6.891 -5.568 0.260 1.00 97.75 186 SER A O 1
ATOM 1428 N N . VAL A 1 187 ? -4.734 -6.034 0.700 1.00 97.44 187 VAL A N 1
ATOM 1429 C CA . VAL A 1 187 ? -4.302 -6.177 -0.689 1.00 97.44 187 VAL A CA 1
ATOM 1430 C C . VAL A 1 187 ? -3.811 -7.596 -0.947 1.00 97.44 187 VAL A C 1
ATOM 1432 O O . VAL A 1 187 ? -3.022 -8.151 -0.190 1.00 97.44 187 VAL A O 1
ATOM 1435 N N . GLY A 1 188 ? -4.282 -8.183 -2.044 1.00 94.56 188 GLY A N 1
ATOM 1436 C CA . GLY A 1 188 ? -3.840 -9.463 -2.578 1.00 94.56 188 GLY A CA 1
ATOM 1437 C C . GLY A 1 188 ? -3.079 -9.293 -3.894 1.00 94.56 188 GLY A C 1
ATOM 1438 O O . GLY A 1 188 ? -3.488 -8.531 -4.778 1.00 94.56 188 GLY A O 1
ATOM 1439 N N . GLY A 1 189 ? -1.984 -10.048 -4.029 1.00 90.88 189 GLY A N 1
ATOM 1440 C CA . GLY A 1 189 ? -1.105 -10.017 -5.198 1.00 90.88 189 GLY A CA 1
ATOM 1441 C C . GLY A 1 189 ? -0.454 -8.648 -5.406 1.00 90.88 189 GLY A C 1
ATOM 1442 O O . GLY A 1 189 ? -0.221 -7.901 -4.461 1.00 90.88 189 GLY A O 1
ATOM 1443 N N . LEU A 1 190 ? -0.187 -8.281 -6.662 1.00 91.31 190 LEU A N 1
ATOM 1444 C CA . LEU A 1 190 ? 0.282 -6.935 -7.014 1.00 91.31 190 LEU A CA 1
ATOM 1445 C C . LEU A 1 190 ? -0.897 -5.960 -7.060 1.00 91.31 190 LEU A C 1
ATOM 1447 O O . LEU A 1 190 ? -1.156 -5.361 -8.099 1.00 91.31 190 LEU A O 1
ATOM 1451 N N . ALA A 1 191 ? -1.674 -5.876 -5.985 1.00 93.19 191 ALA A N 1
ATOM 1452 C CA . ALA A 1 191 ? -2.882 -5.063 -5.888 1.00 93.19 191 ALA A CA 1
ATOM 1453 C C . ALA A 1 191 ? -3.965 -5.332 -6.944 1.00 93.19 191 ALA A C 1
ATOM 1455 O O . ALA A 1 191 ? -4.759 -4.452 -7.267 1.00 93.19 191 ALA A O 1
ATOM 1456 N N . ASN A 1 192 ? -4.042 -6.559 -7.464 1.00 92.50 192 ASN A N 1
ATOM 1457 C CA . ASN A 1 192 ? -5.123 -6.968 -8.364 1.00 92.50 192 ASN A CA 1
ATOM 1458 C C . ASN A 1 192 ? -6.395 -7.396 -7.622 1.00 92.50 192 ASN A C 1
ATOM 1460 O O . ASN A 1 192 ? -7.422 -7.578 -8.261 1.00 92.50 192 ASN A O 1
ATOM 1464 N N . ASN A 1 193 ? -6.342 -7.593 -6.307 1.00 95.31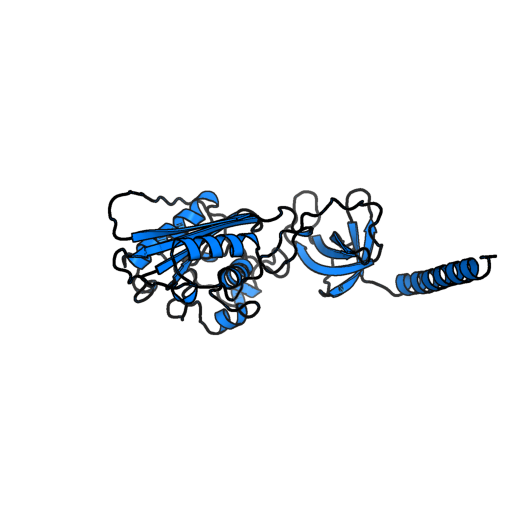 193 ASN A N 1
ATOM 1465 C CA . ASN A 1 193 ? -7.492 -7.909 -5.469 1.00 95.31 193 ASN A CA 1
ATOM 1466 C C . ASN A 1 193 ? -7.382 -7.059 -4.200 1.00 95.31 193 ASN A C 1
ATOM 1468 O O . ASN A 1 193 ? -6.362 -7.126 -3.526 1.00 95.31 193 ASN A O 1
ATOM 1472 N N . ASN A 1 194 ? -8.366 -6.207 -3.924 1.00 97.38 194 ASN A N 1
ATOM 1473 C CA . ASN A 1 194 ? -8.349 -5.312 -2.769 1.00 97.38 194 ASN A CA 1
ATOM 1474 C C . ASN A 1 194 ? -9.675 -5.421 -2.014 1.00 97.38 194 ASN A C 1
ATOM 1476 O O . ASN A 1 194 ? -10.745 -5.476 -2.625 1.00 97.38 194 ASN A O 1
ATOM 1480 N N . LEU A 1 195 ? -9.588 -5.409 -0.690 1.00 98.25 195 LEU A N 1
ATOM 1481 C CA . LEU A 1 195 ? -10.712 -5.376 0.234 1.00 98.25 195 LEU A CA 1
ATOM 1482 C C . LEU A 1 195 ? -10.561 -4.147 1.132 1.00 98.25 195 LEU A C 1
ATOM 1484 O O . LEU A 1 195 ? -9.495 -3.927 1.703 1.00 98.25 195 LEU A O 1
ATOM 1488 N N . VAL A 1 196 ? -11.628 -3.370 1.265 1.00 98.75 196 VAL A N 1
ATOM 1489 C CA . VAL A 1 196 ? -11.724 -2.252 2.204 1.00 98.75 196 VAL A CA 1
ATOM 1490 C C . VAL A 1 196 ? -12.877 -2.536 3.154 1.00 98.75 196 VAL A C 1
ATOM 1492 O O . VAL A 1 196 ? -13.962 -2.922 2.714 1.00 98.75 196 VAL A O 1
ATOM 1495 N N . VAL A 1 197 ? -12.640 -2.378 4.454 1.00 98.75 197 VAL A N 1
ATOM 1496 C CA . VAL A 1 197 ? -13.666 -2.551 5.489 1.00 98.75 197 VAL A CA 1
ATOM 1497 C C . VAL A 1 197 ? -13.636 -1.346 6.415 1.00 98.75 197 VAL A C 1
ATOM 1499 O O . VAL A 1 197 ? -12.565 -0.915 6.835 1.00 98.75 197 VAL A O 1
ATOM 1502 N N . ILE A 1 198 ? -14.816 -0.817 6.724 1.00 98.62 198 ILE A N 1
ATOM 1503 C CA . ILE A 1 198 ? -15.011 0.280 7.669 1.00 98.62 198 ILE A CA 1
ATOM 1504 C C . ILE A 1 198 ? -15.623 -0.301 8.939 1.00 98.62 198 ILE A C 1
ATOM 1506 O O . ILE A 1 198 ? -16.627 -1.025 8.883 1.00 98.62 198 ILE A O 1
ATOM 1510 N N . LEU A 1 199 ? -14.986 0.000 10.068 1.00 98.44 199 LEU A N 1
ATOM 1511 C CA . LEU A 1 199 ? -15.441 -0.361 11.398 1.00 98.44 199 LEU A CA 1
ATOM 1512 C C . LEU A 1 199 ? -15.742 0.903 12.197 1.00 98.44 199 LEU A C 1
ATOM 1514 O O . LEU A 1 199 ? -14.966 1.853 12.177 1.00 98.44 199 LEU A O 1
ATOM 1518 N N . GLU A 1 200 ? -16.850 0.899 12.926 1.00 97.62 200 GLU A N 1
ATOM 1519 C CA . GLU A 1 200 ? -17.303 2.045 13.712 1.00 97.62 200 GLU A CA 1
ATOM 1520 C C . GLU A 1 200 ? -17.663 1.606 15.120 1.00 97.62 200 GLU A C 1
ATOM 1522 O O . GLU A 1 200 ? -18.215 0.518 15.315 1.00 97.62 200 GLU A O 1
ATOM 1527 N N . ARG A 1 201 ? -17.407 2.464 16.107 1.00 97.06 201 ARG A N 1
ATOM 1528 C CA . ARG A 1 201 ? -17.997 2.280 17.432 1.00 97.06 201 ARG A CA 1
ATOM 1529 C C . ARG A 1 201 ? -19.520 2.307 17.328 1.00 97.06 201 ARG A C 1
ATOM 1531 O O . ARG A 1 201 ? -20.096 3.032 16.519 1.00 97.06 201 ARG A O 1
ATOM 1538 N N . ASP A 1 202 ? -20.194 1.542 18.176 1.00 93.00 202 ASP A N 1
ATOM 1539 C CA . ASP A 1 202 ? -21.657 1.514 18.230 1.00 93.00 202 ASP A CA 1
ATOM 1540 C C . ASP A 1 202 ? -22.275 2.889 18.517 1.00 93.00 202 ASP A C 1
ATOM 1542 O O . ASP A 1 202 ? -23.359 3.178 18.007 1.00 93.00 202 ASP A O 1
ATOM 1546 N N . ASP A 1 203 ? -21.566 3.708 19.297 1.00 92.38 203 ASP A N 1
ATOM 1547 C CA . ASP A 1 203 ? -21.922 5.066 19.702 1.00 92.38 203 ASP A CA 1
ATOM 1548 C C . ASP A 1 203 ? -21.358 6.158 18.775 1.00 92.38 203 ASP A C 1
ATOM 1550 O O . ASP A 1 203 ? -21.526 7.345 19.065 1.00 92.38 203 ASP A O 1
ATOM 1554 N N . ALA A 1 204 ? -20.714 5.786 17.660 1.00 91.06 204 ALA A N 1
ATOM 1555 C CA . ALA A 1 204 ? -20.244 6.754 16.679 1.00 91.06 204 ALA A CA 1
ATOM 1556 C C . ALA A 1 204 ? -21.447 7.539 16.114 1.00 91.06 204 ALA A C 1
ATOM 1558 O O . ALA A 1 204 ? -22.461 6.933 15.736 1.00 91.06 204 ALA A O 1
ATOM 1559 N N . PRO A 1 205 ? -21.376 8.881 16.044 1.00 84.88 205 PRO A N 1
ATOM 1560 C CA . PRO A 1 205 ? -22.460 9.684 15.500 1.00 84.88 205 PRO A CA 1
ATOM 1561 C C . PRO A 1 205 ? -22.7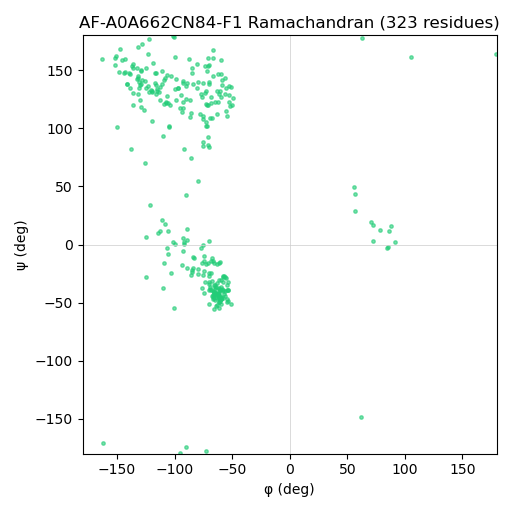26 9.262 14.056 1.00 84.88 205 PRO A C 1
ATOM 1563 O O . PRO A 1 205 ? -21.797 9.030 13.285 1.00 84.88 205 PRO A O 1
ATOM 1566 N N . ALA A 1 206 ? -23.998 9.147 13.681 1.00 74.50 206 ALA A N 1
ATOM 1567 C CA . ALA A 1 206 ? -24.371 8.859 12.304 1.00 74.50 206 ALA A CA 1
ATOM 1568 C C . ALA A 1 206 ? -24.157 10.111 11.444 1.00 74.50 206 ALA A C 1
ATOM 1570 O O . ALA A 1 206 ? -24.653 11.186 11.781 1.00 74.50 206 ALA A O 1
ATOM 1571 N N . HIS A 1 207 ? -23.480 9.964 10.307 1.00 66.06 207 HIS A N 1
ATOM 1572 C CA . HIS A 1 207 ? -23.377 11.028 9.314 1.00 66.06 207 HIS A CA 1
ATOM 1573 C C . HIS A 1 207 ? -24.209 10.640 8.097 1.00 66.06 207 HIS A C 1
ATOM 1575 O O . HIS A 1 207 ? -24.004 9.601 7.478 1.00 66.06 207 HIS A O 1
ATOM 1581 N N . ALA A 1 208 ? -25.189 11.473 7.757 1.00 57.38 208 ALA A N 1
ATOM 1582 C CA . ALA A 1 208 ? -25.904 11.361 6.496 1.00 57.38 208 ALA A CA 1
ATOM 1583 C C . ALA A 1 208 ? -25.110 12.122 5.430 1.00 57.38 208 ALA A C 1
ATOM 1585 O O . ALA A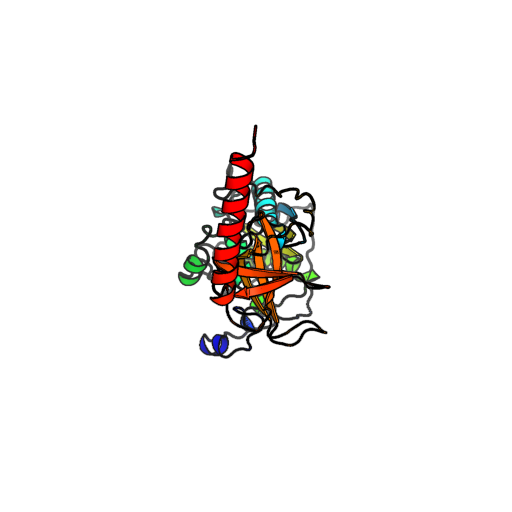 1 208 ? -25.480 13.230 5.048 1.00 57.38 208 ALA A O 1
ATOM 1586 N N . LEU A 1 209 ? -23.989 11.558 4.981 1.00 62.41 209 LEU A N 1
ATOM 1587 C CA . LEU A 1 209 ? -23.276 12.097 3.829 1.00 62.41 209 LEU A CA 1
ATOM 1588 C C . LEU A 1 209 ? -23.709 11.345 2.571 1.00 62.41 209 LEU A C 1
ATOM 1590 O O . LEU A 1 209 ? -23.472 10.149 2.421 1.00 62.41 209 LEU A O 1
ATOM 1594 N N . GLN A 1 210 ? -24.322 12.071 1.634 1.00 57.81 210 GLN A N 1
ATOM 1595 C CA . GLN A 1 210 ? -24.175 11.737 0.220 1.00 57.81 210 GLN A CA 1
ATOM 1596 C C . GLN A 1 210 ? -22.779 12.208 -0.183 1.00 57.81 210 GLN A C 1
ATOM 1598 O O . GLN A 1 210 ? -22.575 13.363 -0.547 1.00 57.81 210 GLN A O 1
ATOM 1603 N N . TRP A 1 211 ? -21.795 11.335 0.005 1.00 66.06 211 TRP A N 1
ATOM 1604 C CA . TRP A 1 211 ? -20.436 11.578 -0.449 1.00 66.06 211 TRP A CA 1
ATOM 1605 C C . TRP A 1 211 ? -20.304 11.123 -1.904 1.00 66.06 211 TRP A C 1
ATOM 1607 O O . TRP A 1 211 ? -20.584 9.968 -2.224 1.00 66.06 211 TRP A O 1
ATOM 1617 N N . GLU A 1 212 ? -19.867 12.030 -2.774 1.00 63.34 212 GLU A N 1
ATOM 1618 C CA . GLU A 1 212 ? -19.351 11.686 -4.099 1.00 63.34 212 GLU A CA 1
ATOM 1619 C C . GLU A 1 212 ? -17.818 11.638 -4.029 1.00 63.34 212 GLU A C 1
ATOM 1621 O O . GLU A 1 212 ? -17.208 12.552 -3.454 1.00 63.34 212 GLU A O 1
ATOM 1626 N N . PRO A 1 213 ? -17.154 10.613 -4.595 1.00 61.69 213 PRO A N 1
ATOM 1627 C CA . PRO A 1 213 ? -15.712 10.518 -4.480 1.00 61.69 213 PRO A CA 1
ATOM 1628 C C . PRO A 1 213 ? -15.026 11.669 -5.205 1.00 61.69 213 PRO A C 1
ATOM 1630 O O . PRO A 1 213 ? -15.147 11.809 -6.418 1.00 61.69 213 PRO A O 1
ATOM 1633 N N . SER A 1 214 ? -14.213 12.455 -4.500 1.00 59.50 214 SER A N 1
ATOM 1634 C CA . SER A 1 214 ? -13.384 13.492 -5.132 1.00 59.50 214 SER A CA 1
ATOM 1635 C C . SER A 1 214 ? -12.285 12.912 -6.034 1.00 59.50 214 SER A C 1
ATOM 1637 O O . SER A 1 214 ? -11.701 13.639 -6.831 1.00 59.50 214 SER A O 1
ATOM 1639 N N . TYR A 1 215 ? -12.016 11.606 -5.914 1.00 58.78 215 TYR A N 1
ATOM 1640 C CA . TYR A 1 215 ? -11.093 10.824 -6.743 1.00 58.78 215 TYR A CA 1
ATOM 1641 C C . TYR A 1 215 ? -11.820 9.898 -7.742 1.00 58.78 215 TYR A C 1
ATOM 1643 O O . TYR A 1 215 ? -11.191 9.043 -8.372 1.00 58.78 215 TYR A O 1
ATOM 1651 N N . SER A 1 216 ? -13.142 10.063 -7.918 1.00 47.06 216 SER A N 1
ATOM 1652 C CA . SER A 1 216 ? -13.941 9.302 -8.888 1.00 47.06 216 SER A CA 1
ATOM 1653 C C . SER A 1 216 ? -13.610 9.722 -10.318 1.00 47.06 216 SER A C 1
ATOM 1655 O O . SER A 1 216 ? -14.284 10.509 -10.978 1.00 47.06 216 SER A O 1
ATOM 1657 N N . ARG A 1 217 ? -12.580 9.104 -10.873 1.00 53.56 217 ARG A N 1
ATOM 1658 C CA . ARG A 1 217 ? -12.769 8.568 -12.213 1.00 53.56 217 ARG A CA 1
ATOM 1659 C C . ARG A 1 217 ? -12.834 7.065 -12.051 1.00 53.56 217 ARG A C 1
ATOM 1661 O O . ARG A 1 217 ? -11.882 6.512 -11.495 1.00 53.56 217 ARG A O 1
ATOM 1668 N N . PRO A 1 218 ? -13.916 6.396 -12.487 1.00 52.38 218 PRO A N 1
ATOM 1669 C CA . PRO A 1 218 ? -13.847 4.959 -12.646 1.00 52.38 218 PRO A CA 1
ATOM 1670 C C . PRO A 1 218 ? -12.608 4.689 -13.492 1.00 52.38 218 PRO A C 1
ATOM 1672 O O . PRO A 1 218 ? -12.478 5.210 -14.603 1.00 52.38 218 PRO A O 1
ATOM 1675 N N . VAL A 1 219 ? -11.655 3.942 -12.938 1.00 54.34 219 VAL A N 1
ATOM 1676 C CA . VAL A 1 219 ? -10.610 3.376 -13.776 1.00 54.34 219 VAL A CA 1
ATOM 1677 C C . VAL A 1 219 ? -11.341 2.302 -14.560 1.00 54.34 219 VAL A C 1
ATOM 1679 O O . VAL A 1 219 ? -11.565 1.201 -14.058 1.00 54.34 219 VAL A O 1
ATOM 1682 N N . GLU A 1 220 ? -11.826 2.668 -15.747 1.00 54.31 220 GLU A N 1
ATOM 1683 C CA . GLU A 1 220 ? -12.343 1.692 -16.692 1.00 54.31 220 GLU A CA 1
ATOM 1684 C C . GLU A 1 220 ? -11.274 0.618 -16.822 1.00 54.31 220 GLU A C 1
ATOM 1686 O O . GLU A 1 220 ? -10.138 0.903 -17.177 1.00 54.31 220 GLU A O 1
ATOM 1691 N N . ILE A 1 221 ? -11.589 -0.628 -16.491 1.00 57.88 221 ILE A N 1
ATOM 1692 C CA . ILE A 1 221 ? -10.665 -1.700 -16.827 1.00 57.88 221 ILE A CA 1
ATOM 1693 C C . ILE A 1 221 ? -10.796 -1.868 -18.335 1.00 57.88 221 ILE A C 1
ATOM 1695 O O . ILE A 1 221 ? -11.778 -2.443 -18.813 1.00 57.88 221 ILE A O 1
ATOM 1699 N N . GLU A 1 222 ? -9.834 -1.336 -19.092 1.00 55.72 222 GLU A N 1
ATOM 1700 C CA . GLU A 1 222 ? -9.781 -1.583 -20.527 1.00 55.72 222 GLU A CA 1
ATOM 1701 C C . GLU A 1 222 ? -9.760 -3.100 -20.745 1.00 55.72 222 GLU A C 1
ATOM 1703 O O . GLU A 1 222 ? -8.822 -3.810 -20.369 1.00 55.72 222 GLU A O 1
ATOM 1708 N N . ARG A 1 223 ? -10.817 -3.623 -21.374 1.00 54.69 223 ARG A N 1
ATOM 1709 C CA . ARG A 1 223 ? -10.836 -5.002 -21.862 1.00 54.69 223 ARG A CA 1
ATOM 1710 C C . ARG A 1 223 ? -9.884 -5.085 -23.049 1.00 54.69 223 ARG A C 1
ATOM 1712 O O . ARG A 1 223 ? -10.293 -4.968 -24.203 1.00 54.69 223 ARG A O 1
ATOM 1719 N N . HIS A 1 224 ? -8.595 -5.257 -22.779 1.00 54.25 224 HIS A N 1
ATOM 1720 C CA . HIS A 1 224 ? -7.617 -5.400 -23.843 1.00 54.25 224 HIS A CA 1
ATOM 1721 C C . HIS A 1 224 ? -7.909 -6.652 -24.678 1.00 54.25 224 HIS A C 1
ATOM 1723 O O . HIS A 1 224 ? -7.883 -7.783 -24.188 1.00 54.25 224 HIS A O 1
ATOM 1729 N N . HIS A 1 225 ? -8.103 -6.454 -25.981 1.00 50.28 225 HIS A N 1
ATOM 1730 C CA . HIS A 1 225 ? -7.880 -7.513 -26.957 1.00 50.28 225 HIS A CA 1
ATOM 1731 C C . HIS A 1 225 ? -6.394 -7.877 -26.910 1.00 50.28 225 HIS A C 1
ATOM 1733 O O . HIS A 1 225 ? -5.551 -6.980 -26.933 1.00 50.28 225 HIS A O 1
ATOM 1739 N N . ARG A 1 226 ? -6.054 -9.174 -26.836 1.00 49.91 226 ARG A N 1
ATOM 1740 C CA . ARG A 1 226 ? -4.657 -9.631 -26.940 1.00 49.91 226 ARG A CA 1
ATOM 1741 C C . ARG A 1 226 ? -4.074 -9.074 -28.249 1.00 49.91 226 ARG A C 1
ATOM 1743 O O . ARG A 1 226 ? -4.511 -9.512 -29.311 1.00 49.91 226 ARG A O 1
ATOM 1750 N N . PRO A 1 227 ? -3.129 -8.119 -28.210 1.00 51.38 227 PRO A N 1
ATOM 1751 C CA . PRO A 1 227 ? -2.552 -7.603 -29.436 1.00 51.38 227 PRO A CA 1
ATOM 1752 C C . PRO A 1 227 ? -1.630 -8.654 -30.054 1.00 51.38 227 PRO A C 1
ATOM 1754 O O . PRO A 1 227 ? -1.004 -9.435 -29.336 1.00 51.38 227 PRO A O 1
ATOM 1757 N N . ASP A 1 228 ? -1.535 -8.650 -31.382 1.00 58.16 228 ASP A N 1
ATOM 1758 C CA . ASP A 1 228 ? -0.644 -9.516 -32.153 1.00 58.16 228 ASP A CA 1
ATOM 1759 C C . ASP A 1 228 ? 0.836 -9.210 -31.816 1.00 58.16 228 ASP A C 1
ATOM 1761 O O . ASP A 1 228 ? 1.334 -8.132 -32.166 1.00 58.16 228 ASP A O 1
ATOM 1765 N N . PRO A 1 229 ? 1.573 -10.137 -31.168 1.00 55.38 229 PRO A N 1
ATOM 1766 C CA . PRO A 1 229 ? 2.973 -9.934 -30.791 1.00 55.38 229 PRO A CA 1
ATOM 1767 C C . PRO A 1 229 ? 3.907 -9.703 -31.987 1.00 55.38 229 PRO A C 1
ATOM 1769 O O . PRO A 1 229 ? 5.038 -9.254 -31.801 1.00 55.38 229 PRO A O 1
ATOM 1772 N N . SER A 1 230 ? 3.474 -10.018 -33.214 1.00 59.91 230 SER A N 1
ATOM 1773 C CA . SER A 1 230 ? 4.256 -9.788 -34.433 1.00 59.91 230 SER A CA 1
ATOM 1774 C C . SER A 1 230 ? 4.303 -8.312 -34.865 1.00 59.91 230 SER A C 1
ATOM 1776 O O . SER A 1 230 ? 5.105 -7.952 -35.727 1.00 59.91 230 SER A O 1
ATOM 1778 N N . ARG A 1 231 ? 3.495 -7.433 -34.245 1.00 64.06 231 ARG A 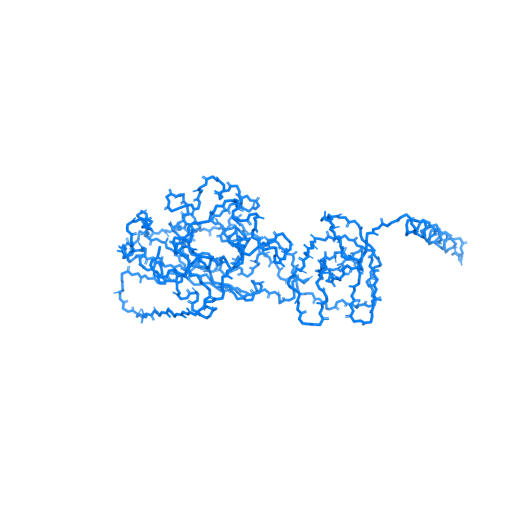N 1
ATOM 1779 C CA . ARG A 1 231 ? 3.349 -6.011 -34.617 1.00 64.06 231 ARG A CA 1
ATOM 1780 C C . ARG A 1 231 ? 3.969 -5.023 -33.625 1.00 64.06 231 ARG A C 1
ATOM 1782 O O . ARG A 1 231 ? 3.658 -3.834 -33.664 1.00 64.06 231 ARG A O 1
ATOM 1789 N N . VAL A 1 232 ? 4.862 -5.485 -32.752 1.00 69.00 232 VAL A N 1
ATOM 1790 C CA . VAL A 1 232 ? 5.561 -4.616 -31.796 1.00 69.00 232 VAL A CA 1
ATOM 1791 C C . VAL A 1 232 ? 6.582 -3.747 -32.538 1.00 69.00 232 VAL A C 1
ATOM 1793 O O . VAL A 1 232 ? 7.492 -4.250 -33.198 1.00 69.00 232 VAL A O 1
ATOM 1796 N N . SER A 1 233 ? 6.429 -2.425 -32.44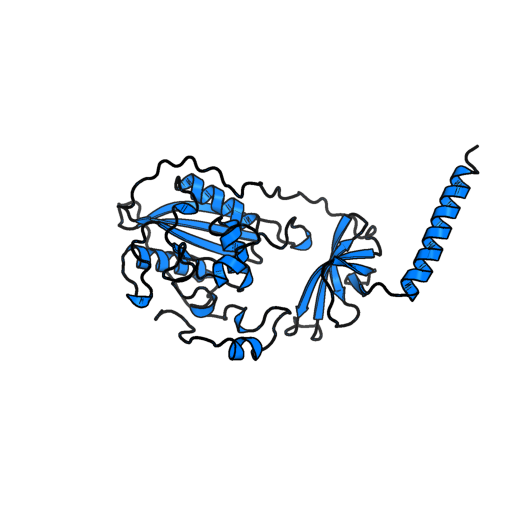5 1.00 78.19 233 SER A N 1
ATOM 1797 C CA . SER A 1 233 ? 7.425 -1.469 -32.941 1.00 78.19 233 SER A CA 1
ATOM 1798 C C . SER A 1 233 ? 8.795 -1.739 -32.310 1.00 78.19 233 SER A C 1
ATOM 1800 O O . SER A 1 233 ? 8.889 -2.009 -31.117 1.00 78.19 233 SER A O 1
ATOM 1802 N N . LYS A 1 234 ? 9.873 -1.569 -33.086 1.00 88.44 234 LYS A N 1
ATOM 1803 C CA . LYS A 1 234 ? 11.266 -1.662 -32.600 1.00 88.44 234 LYS A CA 1
ATOM 1804 C C . LYS A 1 234 ? 11.682 -0.498 -31.690 1.00 88.44 234 LYS A C 1
ATOM 1806 O O . LYS A 1 234 ? 12.842 -0.397 -31.310 1.00 88.44 234 LYS A O 1
ATOM 1811 N N . GLU A 1 235 ? 10.763 0.408 -31.381 1.00 90.38 235 GLU A N 1
ATOM 1812 C CA . GLU A 1 235 ? 11.000 1.604 -30.577 1.00 90.38 235 GLU A CA 1
ATOM 1813 C C . GLU A 1 235 ? 9.800 1.901 -29.679 1.00 90.38 235 GLU A C 1
ATOM 1815 O O . GLU A 1 235 ? 8.640 1.664 -30.054 1.00 90.38 235 GLU A O 1
ATOM 1820 N N . GLY A 1 236 ? 10.103 2.480 -28.520 1.00 93.56 236 GLY A N 1
ATOM 1821 C CA . GLY A 1 236 ? 9.126 2.930 -27.542 1.00 93.56 236 GLY A CA 1
ATOM 1822 C C . GLY A 1 236 ? 9.706 3.915 -26.534 1.00 93.56 236 GLY A C 1
ATOM 1823 O O . GLY A 1 236 ? 10.832 4.404 -26.672 1.00 93.56 236 GLY A O 1
ATOM 1824 N N . VAL A 1 237 ? 8.905 4.201 -25.518 1.00 95.62 237 VAL A N 1
ATOM 1825 C CA . VAL A 1 237 ? 9.246 5.041 -24.372 1.00 95.62 237 VAL A CA 1
ATOM 1826 C C . VAL A 1 237 ? 9.220 4.175 -23.120 1.00 95.62 237 VAL A C 1
ATOM 1828 O O . VAL A 1 237 ? 8.297 3.385 -22.935 1.00 95.62 237 VAL A O 1
ATOM 1831 N N . LEU A 1 238 ? 10.249 4.299 -22.286 1.00 95.81 238 LEU A N 1
ATOM 1832 C CA . LEU A 1 238 ? 10.330 3.592 -21.012 1.00 95.81 238 LEU A CA 1
ATOM 1833 C C . LEU A 1 238 ? 9.390 4.249 -19.988 1.00 95.81 238 LEU A C 1
ATOM 1835 O O . LEU A 1 238 ? 9.676 5.345 -19.510 1.00 95.81 238 LEU A O 1
ATOM 1839 N N . ASP A 1 239 ? 8.288 3.584 -19.649 1.00 94.75 239 ASP A N 1
ATOM 1840 C CA . ASP A 1 239 ? 7.275 4.073 -18.701 1.00 94.75 239 ASP A CA 1
ATOM 1841 C C . ASP A 1 239 ? 7.742 3.939 -17.247 1.00 94.75 239 ASP A C 1
ATOM 1843 O O . ASP A 1 239 ? 7.445 4.779 -16.405 1.00 94.75 239 ASP A O 1
ATOM 1847 N N . SER A 1 240 ? 8.450 2.852 -16.942 1.00 95.31 240 SER A N 1
ATOM 1848 C CA . SER A 1 240 ? 9.014 2.557 -15.623 1.00 95.31 240 SER A CA 1
ATOM 1849 C C . SER A 1 240 ? 10.087 1.478 -15.755 1.00 95.31 240 SER A C 1
ATOM 1851 O O . SER A 1 240 ? 10.105 0.736 -16.740 1.00 95.31 240 SER A O 1
ATOM 1853 N N . TYR A 1 241 ? 10.986 1.372 -14.782 1.00 96.06 241 TYR A N 1
ATOM 1854 C CA . TYR A 1 241 ? 11.971 0.297 -14.731 1.00 96.06 241 TYR A CA 1
ATOM 1855 C C . TYR A 1 241 ? 12.372 -0.023 -13.293 1.00 96.06 241 TYR A C 1
ATOM 1857 O O . TYR A 1 241 ? 12.188 0.784 -12.386 1.00 96.06 241 TYR A O 1
ATOM 1865 N N . THR A 1 242 ? 12.964 -1.197 -13.105 1.00 96.06 242 THR A N 1
ATOM 1866 C CA . THR A 1 242 ? 13.603 -1.583 -11.850 1.00 96.06 242 THR A CA 1
ATOM 1867 C C . THR A 1 242 ? 14.866 -2.398 -12.113 1.00 96.06 242 THR A C 1
ATOM 1869 O O . THR A 1 242 ? 15.049 -2.955 -13.200 1.00 96.06 242 THR A O 1
ATOM 1872 N N . ILE A 1 243 ? 15.749 -2.449 -11.116 1.00 96.44 243 ILE A N 1
ATOM 1873 C CA . ILE A 1 243 ? 16.976 -3.248 -11.128 1.00 96.44 243 ILE A CA 1
ATOM 1874 C C . ILE A 1 243 ? 16.887 -4.232 -9.969 1.00 96.44 243 ILE A C 1
ATOM 1876 O O . ILE A 1 243 ? 17.024 -3.843 -8.811 1.00 96.44 243 ILE A O 1
ATOM 1880 N N . LEU A 1 244 ? 16.649 -5.499 -10.284 1.00 95.69 244 LEU A N 1
ATOM 1881 C CA . LEU A 1 244 ? 16.579 -6.583 -9.315 1.00 95.69 244 LEU A CA 1
ATOM 1882 C C . LEU A 1 244 ? 17.998 -6.986 -8.913 1.00 95.69 244 LEU A C 1
ATOM 1884 O O . LEU A 1 244 ? 18.743 -7.539 -9.723 1.00 95.69 244 LEU A O 1
ATOM 1888 N N . HIS A 1 245 ? 18.359 -6.715 -7.660 1.00 93.88 245 HIS A N 1
ATOM 1889 C CA . HIS A 1 245 ? 19.620 -7.160 -7.059 1.00 93.88 245 HIS A CA 1
ATOM 1890 C C . HIS A 1 245 ? 19.483 -8.539 -6.402 1.00 93.88 245 HIS A C 1
ATOM 1892 O O . HIS A 1 245 ? 20.476 -9.247 -6.219 1.00 93.88 245 HIS A O 1
ATOM 1898 N N . VAL A 1 246 ? 18.249 -8.929 -6.087 1.00 89.62 246 VAL A N 1
ATOM 1899 C CA . VAL A 1 246 ? 17.854 -10.290 -5.721 1.00 89.62 246 VAL A CA 1
ATOM 1900 C C . VAL A 1 246 ? 17.010 -10.828 -6.871 1.00 89.62 246 VAL A C 1
ATOM 1902 O O . VAL A 1 246 ? 15.822 -10.530 -6.968 1.00 89.62 246 VAL A O 1
ATOM 1905 N N . SER A 1 247 ? 17.647 -11.525 -7.809 1.00 87.50 247 SER A N 1
ATOM 1906 C CA . SER A 1 247 ? 16.985 -12.049 -9.004 1.00 87.50 247 SER A CA 1
ATOM 1907 C C . SER A 1 247 ? 16.318 -13.406 -8.737 1.00 87.50 247 SER A C 1
ATOM 1909 O O . SER A 1 247 ? 16.788 -14.156 -7.879 1.00 87.50 247 SER A O 1
ATOM 1911 N N . PRO A 1 248 ? 15.240 -13.743 -9.473 1.00 85.31 248 PRO A N 1
ATOM 1912 C CA . PRO A 1 248 ? 14.667 -15.086 -9.459 1.00 85.31 248 PRO A CA 1
ATOM 1913 C C . PRO A 1 248 ? 15.679 -16.139 -9.913 1.00 85.31 248 PRO A C 1
ATOM 1915 O O . PRO A 1 248 ? 16.629 -15.835 -10.644 1.00 85.31 248 PRO A O 1
ATOM 1918 N N . GLU A 1 249 ? 15.431 -17.390 -9.530 1.00 86.88 249 GLU A N 1
ATOM 1919 C CA . GLU A 1 249 ? 16.224 -18.528 -9.986 1.00 86.88 249 GLU A CA 1
ATOM 1920 C C . GLU A 1 249 ? 16.314 -18.560 -11.522 1.00 86.88 249 GLU A C 1
ATOM 1922 O O . GLU A 1 249 ? 15.342 -18.292 -12.230 1.00 86.88 249 GLU A O 1
ATOM 1927 N N . GLY A 1 250 ? 17.514 -18.827 -12.042 1.00 84.12 250 GLY A N 1
ATOM 1928 C CA . GLY A 1 250 ? 17.787 -18.836 -13.482 1.00 84.12 250 GLY A CA 1
ATOM 1929 C C . GLY A 1 250 ? 18.103 -17.469 -14.105 1.00 84.12 250 GLY A C 1
ATOM 1930 O O . GLY A 1 250 ? 18.454 -17.416 -15.283 1.00 84.12 250 GLY A O 1
ATOM 1931 N N . PHE A 1 251 ? 18.057 -16.365 -13.348 1.00 85.62 251 PHE A N 1
ATOM 1932 C CA . PHE A 1 251 ? 18.429 -15.037 -13.850 1.00 85.62 251 PHE A CA 1
ATOM 1933 C C . PHE A 1 251 ? 19.649 -14.461 -13.119 1.00 85.62 251 PHE A C 1
ATOM 1935 O O . PHE A 1 251 ? 19.644 -14.393 -11.888 1.00 85.62 251 PHE A O 1
ATOM 1942 N N . PRO A 1 252 ? 20.683 -13.981 -13.840 1.00 85.62 252 PRO A N 1
ATOM 1943 C CA . PRO A 1 252 ? 21.829 -13.345 -13.204 1.00 85.62 252 PRO A CA 1
ATOM 1944 C C . PRO A 1 252 ? 21.442 -11.987 -12.608 1.00 85.62 252 PRO A C 1
ATOM 1946 O O . PRO A 1 252 ? 20.709 -11.209 -13.224 1.00 85.62 252 PRO A O 1
ATOM 1949 N N . SER A 1 253 ? 21.980 -11.699 -11.425 1.00 90.06 253 SER A N 1
ATOM 1950 C CA . SER A 1 253 ? 21.895 -10.384 -10.790 1.00 90.06 253 SER A CA 1
ATOM 1951 C C . SER A 1 253 ? 23.075 -9.500 -11.234 1.00 90.06 253 SER A C 1
ATOM 1953 O O . SER A 1 253 ? 24.201 -10.001 -11.301 1.00 90.06 253 SER A O 1
ATOM 1955 N N . PRO A 1 254 ? 22.866 -8.199 -11.513 1.00 93.12 254 PRO A N 1
ATOM 1956 C CA . PRO A 1 254 ? 21.580 -7.504 -11.499 1.00 93.12 254 PRO A CA 1
ATOM 1957 C C . PRO A 1 254 ? 20.749 -7.752 -12.772 1.00 93.12 254 PRO A C 1
ATOM 1959 O O . PRO A 1 254 ? 21.264 -7.700 -13.892 1.00 93.12 254 PRO A O 1
ATOM 1962 N N . LEU A 1 255 ? 19.434 -7.936 -12.605 1.00 93.81 255 LEU A N 1
ATOM 1963 C CA . LEU A 1 255 ? 18.470 -8.046 -13.706 1.00 93.81 255 LEU A CA 1
ATOM 1964 C C . LEU A 1 255 ? 17.680 -6.741 -13.843 1.00 93.81 255 LEU A C 1
ATOM 1966 O O . LEU A 1 255 ? 16.963 -6.342 -12.931 1.00 93.81 255 LEU A O 1
ATOM 1970 N N . VAL A 1 256 ? 17.768 -6.091 -15.002 1.00 95.50 256 VAL A N 1
ATOM 1971 C CA . VAL A 1 256 ? 17.021 -4.856 -15.275 1.00 95.50 256 VAL A CA 1
ATOM 1972 C C . VAL A 1 256 ? 15.767 -5.171 -16.079 1.00 95.50 256 VAL A C 1
ATOM 1974 O O . VAL A 1 256 ? 15.855 -5.742 -17.170 1.00 95.50 256 VAL A O 1
ATOM 1977 N N . LEU A 1 257 ? 14.612 -4.766 -15.555 1.00 95.69 257 LEU A N 1
ATOM 1978 C CA . LEU A 1 257 ? 13.308 -4.912 -16.198 1.00 95.69 257 LEU A CA 1
ATOM 1979 C C . LEU A 1 257 ? 12.706 -3.536 -16.468 1.00 95.69 257 LEU A C 1
ATOM 1981 O O . LEU A 1 257 ? 12.786 -2.644 -15.627 1.00 95.69 257 LEU A O 1
ATOM 1985 N N . GLY A 1 258 ? 12.089 -3.375 -17.634 1.00 95.62 258 GLY A N 1
ATOM 1986 C CA . GLY A 1 258 ? 11.461 -2.138 -18.077 1.00 95.62 258 GLY A CA 1
ATOM 1987 C C . GLY A 1 258 ? 10.042 -2.375 -18.570 1.00 95.62 258 GLY A C 1
ATOM 1988 O O . GLY A 1 258 ? 9.780 -3.326 -19.307 1.00 95.62 258 GLY A O 1
ATOM 1989 N N . MET A 1 259 ? 9.136 -1.484 -18.182 1.00 95.56 259 MET A N 1
ATOM 1990 C CA . MET A 1 259 ? 7.814 -1.350 -18.779 1.00 95.56 259 MET A CA 1
ATOM 1991 C C . MET A 1 259 ? 7.897 -0.308 -19.891 1.00 95.56 259 MET A C 1
ATOM 1993 O O . MET A 1 259 ? 8.332 0.814 -19.644 1.00 95.56 259 MET A O 1
ATOM 1997 N N . ILE A 1 260 ? 7.533 -0.675 -21.117 1.00 94.88 260 ILE A N 1
ATOM 1998 C CA . ILE A 1 260 ? 7.765 0.164 -22.298 1.00 94.88 260 ILE A CA 1
ATOM 1999 C C . ILE A 1 260 ? 6.479 0.305 -23.096 1.00 94.88 260 ILE A C 1
ATOM 2001 O O . ILE A 1 260 ? 5.939 -0.699 -23.565 1.00 94.88 260 ILE A O 1
ATOM 2005 N N . THR A 1 261 ? 6.049 1.541 -23.338 1.00 92.75 261 THR A N 1
ATOM 2006 C CA . THR A 1 261 ? 5.016 1.841 -24.331 1.00 92.75 261 THR A CA 1
ATOM 2007 C C . THR A 1 261 ? 5.664 2.012 -25.702 1.00 92.75 261 THR A C 1
ATOM 2009 O O . THR A 1 261 ? 6.393 2.964 -25.983 1.00 92.75 261 THR A O 1
ATOM 2012 N N . THR A 1 262 ? 5.417 1.051 -26.582 1.00 91.00 262 THR A N 1
ATOM 2013 C CA . THR A 1 262 ? 5.886 1.046 -27.971 1.00 91.00 262 THR A CA 1
ATOM 2014 C C . THR A 1 262 ? 5.151 2.092 -28.810 1.00 91.00 262 THR A C 1
ATOM 2016 O O . THR A 1 262 ? 3.989 2.401 -28.555 1.00 91.00 262 THR A O 1
ATOM 2019 N N . TYR A 1 263 ? 5.769 2.587 -29.885 1.00 88.56 263 TYR A N 1
ATOM 2020 C CA . TYR A 1 263 ? 5.098 3.523 -30.807 1.00 88.56 263 TYR A CA 1
ATOM 2021 C C . TYR A 1 263 ? 3.940 2.912 -31.608 1.00 88.56 263 TYR A C 1
ATOM 2023 O O . TYR A 1 263 ? 3.166 3.637 -32.226 1.00 88.56 263 TYR A O 1
ATOM 2031 N N . SER A 1 264 ? 3.801 1.587 -31.581 1.00 83.50 264 SER A N 1
ATOM 2032 C CA . SER A 1 264 ? 2.607 0.867 -32.038 1.00 83.50 264 SER A CA 1
ATOM 2033 C C . SER A 1 264 ? 1.437 0.928 -31.043 1.00 83.50 264 SER A C 1
ATOM 2035 O O . SER A 1 264 ? 0.377 0.395 -31.342 1.00 83.50 264 SER A O 1
ATOM 2037 N N . GLY A 1 265 ? 1.613 1.555 -29.873 1.00 81.81 265 GLY A N 1
ATOM 2038 C CA . GLY A 1 265 ? 0.585 1.684 -28.835 1.00 81.81 265 GLY A CA 1
ATOM 2039 C C . GLY A 1 265 ? 0.516 0.505 -27.859 1.00 81.81 265 GLY A C 1
ATOM 2040 O O . GLY A 1 265 ? -0.435 0.398 -27.096 1.00 81.81 265 GLY A O 1
ATOM 2041 N N . HIS A 1 266 ? 1.499 -0.401 -27.868 1.00 83.31 266 HIS A N 1
ATOM 2042 C CA . HIS A 1 266 ? 1.527 -1.561 -26.968 1.00 83.31 266 HIS A CA 1
ATOM 2043 C C . HIS A 1 266 ? 2.447 -1.328 -25.779 1.00 83.31 266 HIS A C 1
ATOM 2045 O O . HIS A 1 266 ? 3.603 -0.959 -25.990 1.00 83.31 266 HIS A O 1
ATOM 2051 N N . ARG A 1 267 ? 1.982 -1.655 -24.570 1.00 89.75 267 ARG A N 1
ATOM 2052 C CA . ARG A 1 267 ? 2.825 -1.745 -23.378 1.00 89.75 267 ARG A CA 1
ATOM 2053 C C . ARG A 1 267 ? 3.383 -3.164 -23.207 1.00 89.75 267 ARG A C 1
ATOM 2055 O O . ARG A 1 267 ? 2.638 -4.153 -23.189 1.00 89.75 267 ARG A O 1
ATOM 2062 N N . ILE A 1 268 ? 4.704 -3.269 -23.110 1.00 91.31 268 ILE A N 1
ATOM 2063 C CA . ILE A 1 268 ? 5.433 -4.535 -22.968 1.00 91.31 268 ILE A CA 1
ATOM 2064 C C . ILE A 1 268 ? 6.331 -4.515 -21.733 1.00 91.31 268 ILE A C 1
ATOM 2066 O O . ILE A 1 268 ? 6.818 -3.461 -21.332 1.00 91.31 268 ILE A O 1
ATOM 2070 N N . LEU A 1 269 ? 6.573 -5.700 -21.174 1.00 93.00 269 LEU A N 1
ATOM 2071 C CA . LEU A 1 269 ? 7.652 -5.926 -20.219 1.00 93.00 269 LEU A CA 1
ATOM 2072 C C . LEU A 1 269 ? 8.868 -6.433 -20.999 1.00 93.00 269 LEU A C 1
ATOM 2074 O O . LEU A 1 269 ? 8.739 -7.370 -21.789 1.00 93.00 269 LEU A O 1
ATOM 2078 N N . ALA A 1 270 ? 10.023 -5.812 -20.792 1.00 93.31 270 ALA A N 1
ATOM 2079 C CA . ALA A 1 270 ? 11.261 -6.163 -21.473 1.00 93.31 270 ALA A CA 1
ATOM 2080 C C . ALA A 1 270 ? 12.445 -6.175 -20.500 1.00 93.31 270 ALA A C 1
ATOM 2082 O O . ALA A 1 270 ? 12.451 -5.462 -19.497 1.00 93.31 270 ALA A O 1
ATOM 2083 N N . ARG A 1 271 ? 13.468 -6.965 -20.820 1.00 93.56 271 ARG A N 1
ATOM 2084 C CA . ARG A 1 271 ? 14.742 -7.030 -20.098 1.00 93.56 271 ARG A CA 1
ATOM 2085 C C . ARG A 1 271 ? 15.753 -6.069 -20.725 1.00 93.56 271 ARG A C 1
ATOM 2087 O O . ARG A 1 271 ? 15.830 -5.979 -21.944 1.00 93.56 271 ARG A O 1
ATOM 2094 N N . ALA A 1 272 ? 16.570 -5.371 -19.941 1.00 93.38 272 ALA A N 1
ATOM 2095 C CA . ALA A 1 272 ? 17.638 -4.576 -20.548 1.00 93.38 272 ALA A CA 1
ATOM 2096 C C . ALA A 1 272 ? 18.719 -5.495 -21.136 1.00 93.38 272 ALA A C 1
ATOM 2098 O O . ALA A 1 272 ? 19.116 -6.477 -20.505 1.00 93.38 272 ALA A O 1
ATOM 2099 N N . ALA A 1 273 ? 19.222 -5.162 -22.326 1.00 88.50 273 ALA A N 1
ATOM 2100 C CA . ALA A 1 273 ? 20.317 -5.899 -22.959 1.00 88.50 273 ALA A CA 1
ATOM 2101 C C . ALA A 1 273 ? 21.611 -5.832 -22.131 1.00 88.50 273 ALA A C 1
ATOM 2103 O O . ALA A 1 273 ? 22.372 -6.795 -22.076 1.00 88.50 273 ALA A O 1
ATOM 2104 N N . THR A 1 274 ? 21.837 -4.707 -21.450 1.00 84.50 274 THR A N 1
ATOM 2105 C CA . THR A 1 274 ? 22.945 -4.514 -20.516 1.00 84.50 274 THR A CA 1
ATOM 2106 C C . THR A 1 274 ? 22.429 -3.995 -19.174 1.00 84.50 274 THR A C 1
ATOM 2108 O O . THR A 1 274 ? 21.512 -3.167 -19.145 1.00 84.50 274 THR A O 1
ATOM 2111 N N . PRO A 1 275 ? 22.997 -4.461 -18.048 1.00 84.69 275 PRO A N 1
ATOM 2112 C CA . PRO A 1 275 ? 22.610 -3.981 -16.732 1.00 84.69 275 PRO A CA 1
ATOM 2113 C C . PRO A 1 275 ? 23.126 -2.554 -16.522 1.00 84.69 275 PRO A C 1
ATOM 2115 O O . PRO A 1 275 ? 24.304 -2.325 -16.264 1.00 84.69 275 PRO A O 1
ATOM 2118 N N . THR A 1 276 ? 22.237 -1.576 -16.664 1.00 88.75 276 THR A N 1
ATOM 2119 C CA . THR A 1 276 ? 22.526 -0.155 -16.448 1.00 88.75 276 THR A CA 1
ATOM 2120 C C . THR A 1 276 ? 21.291 0.561 -15.902 1.00 88.75 276 THR A C 1
ATOM 2122 O O . THR A 1 276 ? 20.190 0.007 -15.892 1.00 88.75 276 THR A O 1
ATOM 2125 N N . THR A 1 277 ? 21.468 1.792 -15.431 1.00 92.25 277 THR A N 1
ATOM 2126 C CA . THR A 1 277 ? 20.356 2.661 -15.043 1.00 92.25 277 THR A CA 1
ATOM 2127 C C . THR A 1 277 ? 19.738 3.308 -16.274 1.00 92.25 277 THR A C 1
ATOM 2129 O O . THR A 1 277 ? 20.398 3.491 -17.300 1.00 92.25 277 THR A O 1
ATOM 2132 N N . PHE A 1 278 ? 18.467 3.683 -16.166 1.00 93.81 278 PHE A N 1
ATOM 2133 C CA . PHE A 1 278 ? 17.706 4.358 -17.212 1.00 93.81 278 PHE A CA 1
ATOM 2134 C C . PHE A 1 278 ? 16.986 5.578 -16.626 1.00 93.81 278 PHE A C 1
ATOM 2136 O O . PHE A 1 278 ? 16.959 5.788 -15.418 1.00 93.81 278 PHE A O 1
ATOM 2143 N N . LYS A 1 279 ? 16.420 6.417 -17.484 1.00 94.12 279 LYS A N 1
ATOM 2144 C CA . LYS A 1 279 ? 15.567 7.543 -17.126 1.00 94.12 279 LYS A CA 1
ATOM 2145 C C . LYS A 1 279 ? 14.158 7.246 -17.621 1.00 94.12 279 LYS A C 1
ATOM 2147 O O . LYS A 1 279 ? 13.948 7.030 -18.812 1.00 94.12 279 LYS A O 1
ATOM 2152 N N . VAL A 1 280 ? 13.185 7.281 -16.716 1.00 94.75 280 VAL A N 1
ATOM 2153 C CA . VAL A 1 280 ? 11.767 7.195 -17.089 1.00 94.75 280 VAL A CA 1
ATOM 2154 C C . VAL A 1 280 ? 11.433 8.294 -18.106 1.00 94.75 280 VAL A C 1
ATOM 2156 O O . VAL A 1 280 ? 11.869 9.439 -17.973 1.00 94.75 280 VAL A O 1
ATOM 2159 N N . GLY A 1 281 ? 10.707 7.925 -19.159 1.00 94.88 281 GLY A N 1
ATOM 2160 C CA . GLY A 1 281 ? 10.395 8.780 -20.302 1.00 94.88 281 GLY A CA 1
ATOM 2161 C C . GLY A 1 281 ? 11.466 8.806 -21.399 1.00 94.88 281 GLY A C 1
ATOM 2162 O O . GLY A 1 281 ? 11.267 9.463 -22.425 1.00 94.88 281 GLY A O 1
ATOM 2163 N N . GLU A 1 282 ? 12.601 8.113 -21.240 1.00 94.44 282 GLU A N 1
ATOM 2164 C CA . GLU A 1 282 ? 13.597 8.031 -22.310 1.00 94.44 282 GLU A CA 1
ATOM 2165 C C . GLU A 1 282 ? 13.156 7.115 -23.459 1.00 94.44 282 GLU A C 1
ATOM 2167 O O . GLU A 1 282 ? 12.370 6.179 -23.291 1.00 94.44 282 GLU A O 1
ATOM 2172 N N . ARG A 1 283 ? 13.685 7.393 -24.656 1.00 94.69 283 ARG A N 1
ATOM 2173 C CA . ARG A 1 283 ? 13.450 6.563 -25.842 1.00 94.69 283 ARG A CA 1
ATOM 2174 C C . ARG A 1 283 ? 14.362 5.349 -25.819 1.00 94.69 283 ARG A C 1
ATOM 2176 O O . ARG A 1 283 ? 15.570 5.482 -25.618 1.00 94.69 283 ARG A O 1
ATOM 2183 N N . VAL A 1 284 ? 13.788 4.195 -26.123 1.00 94.31 284 VAL A N 1
ATOM 2184 C CA . VAL A 1 284 ? 14.492 2.912 -26.128 1.00 94.31 284 VAL A CA 1
ATOM 2185 C C . VAL A 1 284 ? 14.261 2.171 -27.437 1.00 94.31 284 VAL A C 1
ATOM 2187 O O . VAL A 1 284 ? 13.219 2.315 -28.082 1.00 94.31 284 VAL A O 1
ATOM 2190 N N . VAL A 1 285 ? 15.257 1.382 -27.827 1.00 92.94 285 VAL A N 1
ATOM 2191 C CA . VAL A 1 285 ? 15.146 0.413 -28.921 1.00 92.94 285 VAL A CA 1
ATOM 2192 C C . VAL A 1 285 ? 14.743 -0.920 -28.322 1.00 92.94 285 VAL A C 1
ATOM 2194 O O . VAL A 1 285 ? 15.252 -1.290 -27.267 1.00 92.94 285 VAL A O 1
ATOM 2197 N N . ILE A 1 286 ? 13.836 -1.614 -28.998 1.00 92.19 286 ILE A N 1
ATOM 2198 C CA . ILE A 1 286 ? 13.270 -2.893 -28.592 1.00 92.19 286 ILE A CA 1
ATOM 2199 C C . ILE A 1 286 ? 13.700 -3.947 -29.604 1.00 92.19 286 ILE A C 1
ATOM 2201 O O . ILE A 1 286 ? 13.544 -3.770 -30.817 1.00 92.19 286 ILE A O 1
ATOM 2205 N N . GLU A 1 287 ? 14.191 -5.063 -29.091 1.00 89.56 287 GLU A N 1
ATOM 2206 C CA . GLU A 1 287 ? 14.546 -6.242 -29.864 1.00 89.56 287 GLU A CA 1
ATOM 2207 C C . GLU A 1 287 ? 13.768 -7.444 -29.337 1.00 89.56 287 GLU A C 1
ATOM 2209 O O . GLU A 1 287 ? 13.604 -7.618 -28.131 1.00 89.56 287 GLU A O 1
ATOM 2214 N N . LYS A 1 288 ? 13.229 -8.255 -30.244 1.00 85.69 288 LYS A N 1
ATOM 2215 C CA . LYS A 1 288 ? 12.531 -9.485 -29.883 1.00 85.69 288 LYS A CA 1
ATOM 2216 C C . LYS A 1 288 ? 13.546 -10.623 -29.939 1.00 85.69 288 LYS A C 1
ATOM 2218 O O . LYS A 1 288 ? 14.040 -10.907 -31.025 1.00 85.69 288 LYS A O 1
ATOM 2223 N N . GLY A 1 289 ? 13.846 -11.226 -28.793 1.00 81.06 289 GLY A N 1
ATOM 2224 C CA . GLY A 1 289 ? 14.543 -12.508 -28.734 1.00 81.06 289 GLY A CA 1
ATOM 2225 C C . GLY A 1 289 ? 13.555 -13.673 -28.744 1.00 81.06 289 GLY A C 1
ATOM 2226 O O . GLY A 1 289 ? 12.345 -13.466 -28.885 1.00 81.06 289 GLY A O 1
ATOM 2227 N N . ASP A 1 290 ? 14.077 -14.882 -28.568 1.00 77.00 290 ASP A N 1
ATOM 2228 C CA . ASP A 1 290 ? 13.278 -16.110 -28.631 1.00 77.00 290 ASP A CA 1
ATOM 2229 C C . ASP A 1 290 ? 12.262 -16.192 -27.478 1.00 77.00 290 ASP A C 1
ATOM 2231 O O . ASP A 1 290 ? 11.077 -16.427 -27.721 1.00 77.00 290 ASP A O 1
ATOM 2235 N N . ASP A 1 291 ? 12.688 -15.855 -26.254 1.00 80.50 291 ASP A N 1
ATOM 2236 C CA . ASP A 1 291 ? 11.860 -15.997 -25.043 1.00 80.50 291 ASP A CA 1
ATOM 2237 C C . ASP A 1 291 ? 11.383 -14.667 -24.436 1.00 80.50 291 ASP A C 1
ATOM 2239 O O . ASP A 1 291 ? 10.471 -14.635 -23.606 1.00 80.50 291 ASP A O 1
ATOM 2243 N N . ALA A 1 292 ? 11.996 -13.542 -24.815 1.00 85.19 292 ALA A N 1
ATOM 2244 C CA . ALA A 1 292 ? 11.737 -12.247 -24.191 1.00 85.19 292 ALA A CA 1
ATOM 2245 C C . ALA A 1 292 ? 11.963 -11.065 -25.139 1.00 85.19 292 ALA A C 1
ATOM 2247 O O . ALA A 1 292 ? 12.681 -11.143 -26.137 1.00 85.19 292 ALA A O 1
ATOM 2248 N N . PHE A 1 293 ? 11.377 -9.923 -24.779 1.00 90.94 293 PHE A N 1
ATOM 2249 C CA . PHE A 1 293 ? 11.765 -8.641 -25.353 1.00 90.94 293 PHE A CA 1
ATOM 2250 C C . PHE A 1 293 ? 12.973 -8.084 -24.609 1.00 90.94 293 PHE A C 1
ATOM 2252 O O . PHE A 1 293 ? 13.019 -8.101 -23.377 1.00 90.94 293 PHE A O 1
ATOM 2259 N N . TYR A 1 294 ? 13.910 -7.533 -25.368 1.00 92.06 294 TYR A N 1
ATOM 2260 C CA . TYR A 1 294 ? 15.067 -6.818 -24.867 1.00 92.06 294 TYR A CA 1
ATOM 2261 C C . TYR A 1 294 ? 14.951 -5.336 -25.193 1.00 92.06 294 TYR A C 1
ATOM 2263 O O . TYR A 1 294 ? 14.379 -4.965 -26.220 1.00 92.06 294 TYR A O 1
ATOM 2271 N N . PHE A 1 295 ? 15.510 -4.483 -24.341 1.00 94.44 295 PHE A N 1
ATOM 2272 C CA . PHE A 1 295 ? 15.603 -3.057 -24.619 1.00 94.44 295 PHE A CA 1
ATOM 2273 C C . PHE A 1 295 ? 16.993 -2.488 -24.353 1.00 94.44 295 PHE A C 1
ATOM 2275 O O . PHE A 1 295 ? 17.754 -2.983 -23.520 1.00 94.44 295 PHE A O 1
ATOM 2282 N N . MET A 1 296 ? 17.324 -1.426 -25.079 1.00 93.06 296 MET A N 1
ATOM 2283 C CA . MET A 1 296 ? 18.594 -0.716 -24.959 1.00 93.06 296 MET A CA 1
ATOM 2284 C C . MET A 1 296 ? 18.410 0.780 -25.206 1.00 93.06 296 MET A C 1
ATOM 2286 O O . MET A 1 296 ? 17.443 1.211 -25.846 1.00 93.06 296 MET A O 1
ATOM 2290 N N . ARG A 1 297 ? 19.357 1.584 -24.708 1.00 90.38 297 ARG A N 1
ATOM 2291 C CA . ARG A 1 297 ? 19.364 3.032 -24.940 1.00 90.38 297 ARG A CA 1
ATOM 2292 C C . ARG A 1 297 ? 19.419 3.336 -26.433 1.00 90.38 297 ARG A C 1
ATOM 2294 O O . ARG A 1 297 ? 20.135 2.692 -27.199 1.00 90.38 297 ARG A O 1
ATOM 2301 N N . TYR A 1 298 ? 18.687 4.364 -26.840 1.00 81.12 298 TYR A N 1
ATOM 2302 C CA . TYR A 1 298 ? 18.681 4.820 -28.222 1.00 81.12 298 TYR A CA 1
ATOM 2303 C C . TYR A 1 298 ? 19.998 5.544 -28.574 1.00 81.12 298 TYR A C 1
ATOM 2305 O O . TYR A 1 298 ? 20.228 6.678 -28.148 1.00 81.12 298 TYR A O 1
ATOM 2313 N N . GLY A 1 299 ? 20.874 4.888 -29.345 1.00 78.88 299 GLY A N 1
ATOM 2314 C CA . GLY A 1 299 ? 22.234 5.350 -29.655 1.00 78.88 299 GLY A CA 1
ATOM 2315 C C . GLY A 1 299 ? 22.440 5.984 -31.041 1.00 78.88 299 GLY A C 1
ATOM 2316 O O . GLY A 1 299 ? 21.527 6.105 -31.863 1.00 78.88 299 GLY A O 1
ATOM 2317 N N . TRP A 1 300 ? 23.681 6.416 -31.312 1.00 60.47 300 TRP A N 1
ATOM 2318 C CA . TRP A 1 300 ? 24.072 7.107 -32.554 1.00 60.47 300 TRP A CA 1
ATOM 2319 C C . TRP A 1 300 ? 24.042 6.197 -33.793 1.00 60.47 300 TRP A C 1
ATOM 2321 O O . TRP A 1 300 ? 23.579 6.618 -34.853 1.00 60.47 300 TRP A O 1
ATOM 2331 N N . ALA A 1 301 ? 24.444 4.931 -33.651 1.00 64.38 301 ALA A N 1
ATOM 2332 C CA . ALA A 1 301 ? 24.348 3.944 -34.726 1.00 64.38 301 ALA A CA 1
ATOM 2333 C C . ALA A 1 301 ? 22.882 3.718 -35.141 1.00 64.38 301 ALA A C 1
ATOM 2335 O O . ALA A 1 301 ? 22.542 3.809 -36.321 1.00 64.38 301 ALA A O 1
ATOM 2336 N N . GLN A 1 302 ? 21.982 3.549 -34.166 1.00 68.94 302 GLN A N 1
ATOM 2337 C CA . GLN A 1 302 ? 20.550 3.384 -34.423 1.00 68.94 302 GLN A CA 1
ATOM 2338 C C . GLN A 1 302 ? 19.926 4.658 -35.024 1.00 68.94 302 GLN A C 1
ATOM 2340 O O . GLN A 1 302 ? 19.102 4.569 -35.937 1.00 68.94 302 GLN A O 1
ATOM 2345 N N . ARG A 1 303 ? 20.391 5.854 -34.621 1.00 59.97 303 ARG A N 1
ATOM 2346 C CA . ARG A 1 303 ? 20.000 7.141 -35.234 1.00 59.97 303 ARG A CA 1
ATOM 2347 C C . ARG A 1 303 ? 20.279 7.203 -36.739 1.00 59.97 303 ARG A C 1
ATOM 2349 O O . ARG A 1 303 ? 19.446 7.737 -37.478 1.00 59.97 303 ARG A O 1
ATOM 2356 N N . ILE A 1 304 ? 21.434 6.710 -37.196 1.00 60.00 304 ILE A N 1
ATOM 2357 C CA . ILE A 1 304 ? 21.822 6.738 -38.619 1.00 60.00 304 ILE A CA 1
ATOM 2358 C C . ILE A 1 304 ? 20.966 5.768 -39.422 1.00 60.00 304 ILE A C 1
ATOM 2360 O O . ILE A 1 304 ? 20.330 6.180 -40.398 1.00 60.00 304 ILE A O 1
ATOM 2364 N N . THR A 1 305 ? 20.881 4.517 -38.969 1.00 61.75 305 THR A N 1
ATOM 2365 C CA . THR A 1 305 ? 20.052 3.478 -39.590 1.00 61.75 305 THR A CA 1
ATOM 2366 C C . THR A 1 305 ? 18.604 3.951 -39.734 1.00 61.75 305 THR A C 1
ATOM 2368 O O . THR A 1 305 ? 17.980 3.773 -40.781 1.00 61.75 305 THR A O 1
ATOM 2371 N N . PHE A 1 306 ? 18.086 4.669 -38.734 1.00 55.97 306 PHE A N 1
ATOM 2372 C CA . PHE A 1 306 ? 16.733 5.210 -38.756 1.00 55.97 306 PHE A CA 1
ATOM 2373 C C . PHE A 1 306 ? 16.550 6.420 -39.683 1.00 55.97 306 PHE A C 1
ATOM 2375 O O . PHE A 1 306 ? 15.556 6.493 -40.408 1.00 55.97 306 PHE A O 1
ATOM 2382 N N . ARG A 1 307 ? 17.496 7.374 -39.721 1.00 57.78 307 ARG A N 1
ATOM 2383 C CA . ARG A 1 307 ? 17.455 8.488 -40.693 1.00 57.78 307 ARG A CA 1
ATOM 2384 C C . ARG A 1 307 ? 17.431 7.961 -42.128 1.00 57.78 307 ARG A C 1
ATOM 2386 O O . ARG A 1 307 ? 16.673 8.481 -42.950 1.00 57.78 307 ARG A O 1
ATOM 2393 N N . LEU A 1 308 ? 18.209 6.916 -42.406 1.00 56.78 308 LEU A N 1
ATOM 2394 C CA . LEU A 1 308 ? 18.224 6.225 -43.695 1.00 56.78 308 LEU A CA 1
ATOM 2395 C C . LEU A 1 308 ? 16.893 5.506 -43.961 1.00 56.78 308 LEU A C 1
ATOM 2397 O O . LEU A 1 308 ? 16.297 5.707 -45.019 1.00 56.78 308 LEU A O 1
ATOM 2401 N N . ALA A 1 309 ? 16.356 4.767 -42.986 1.00 58.09 309 ALA A N 1
ATOM 2402 C CA . ALA A 1 309 ? 15.068 4.084 -43.112 1.00 58.09 309 ALA A CA 1
ATOM 2403 C C . ALA A 1 309 ? 13.886 5.053 -43.318 1.00 58.09 309 ALA A C 1
ATOM 2405 O O . ALA A 1 309 ? 13.048 4.812 -44.187 1.00 58.09 309 ALA A O 1
ATOM 2406 N N . ARG A 1 310 ? 13.819 6.185 -42.596 1.00 55.41 310 ARG A N 1
ATOM 2407 C CA . ARG A 1 310 ? 12.802 7.240 -42.803 1.00 55.41 310 ARG A CA 1
ATOM 2408 C C . ARG A 1 310 ? 12.934 7.900 -44.167 1.00 55.41 310 ARG A C 1
ATOM 2410 O O . ARG A 1 310 ? 11.911 8.110 -44.819 1.00 55.41 310 ARG A O 1
ATOM 2417 N N . LYS A 1 311 ? 14.161 8.196 -44.616 1.00 56.25 311 LYS A N 1
ATOM 2418 C CA . LYS A 1 311 ? 14.402 8.700 -45.976 1.00 56.25 311 LYS A CA 1
ATOM 2419 C C . LYS A 1 311 ? 13.905 7.697 -47.014 1.00 56.25 311 LYS A C 1
ATOM 2421 O O . LYS A 1 311 ? 13.142 8.099 -47.883 1.00 56.25 311 LYS A O 1
ATOM 2426 N N . MET A 1 312 ? 14.219 6.407 -46.871 1.00 51.94 312 MET A N 1
ATOM 2427 C CA . MET A 1 312 ? 13.745 5.346 -47.772 1.00 51.94 312 MET A CA 1
ATOM 2428 C C . MET A 1 312 ? 12.223 5.157 -47.744 1.00 51.94 312 MET A C 1
ATOM 2430 O O . MET A 1 312 ? 11.608 4.998 -48.796 1.00 51.94 312 MET A O 1
ATOM 2434 N N . LYS A 1 313 ? 11.583 5.204 -46.569 1.00 50.94 313 LYS A N 1
ATOM 2435 C CA . LYS A 1 313 ? 10.120 5.078 -46.431 1.00 50.94 313 LYS A CA 1
ATOM 2436 C C . LYS A 1 313 ? 9.399 6.293 -47.029 1.00 50.94 313 LYS A C 1
ATOM 2438 O O . LYS A 1 313 ? 8.405 6.124 -47.730 1.00 50.94 313 LYS A O 1
ATOM 2443 N N . GLY A 1 314 ? 9.944 7.498 -46.835 1.00 55.25 314 GLY A N 1
ATOM 2444 C CA . GLY A 1 314 ? 9.493 8.725 -47.499 1.00 55.25 314 GLY A CA 1
ATOM 2445 C C . GLY A 1 314 ? 9.706 8.696 -49.016 1.00 55.25 314 GLY A C 1
ATOM 2446 O O . GLY A 1 314 ? 8.840 9.147 -49.763 1.00 55.25 314 GLY A O 1
ATOM 2447 N N . TRP A 1 315 ? 10.805 8.096 -49.481 1.00 53.88 315 TRP A N 1
ATOM 2448 C CA . TRP A 1 315 ? 11.072 7.856 -50.902 1.00 53.88 315 TRP A CA 1
ATOM 2449 C C . TRP A 1 315 ? 10.070 6.872 -51.510 1.00 53.88 315 TRP A C 1
ATOM 2451 O O . TRP A 1 315 ? 9.478 7.175 -5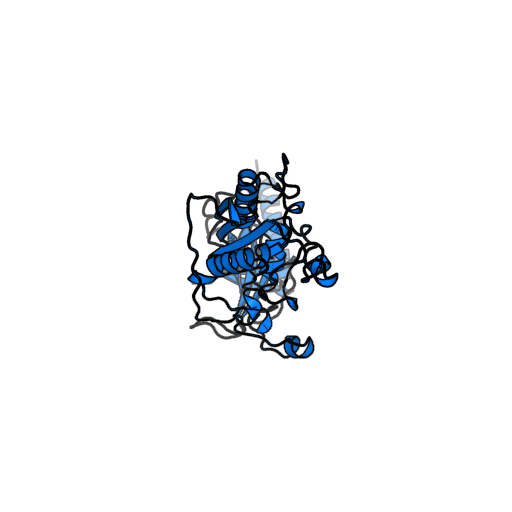2.539 1.00 53.88 315 TRP A O 1
ATOM 2461 N N . LYS A 1 316 ? 9.787 5.747 -50.837 1.00 51.75 316 LYS A N 1
ATOM 2462 C CA . LYS A 1 316 ? 8.760 4.773 -51.250 1.00 51.75 316 LYS A CA 1
ATOM 2463 C C . LYS A 1 316 ? 7.354 5.382 -51.275 1.00 51.75 316 LYS A C 1
ATOM 2465 O O . LYS A 1 316 ? 6.594 5.091 -52.195 1.00 51.75 316 LYS A O 1
ATOM 2470 N N . LEU A 1 317 ? 7.007 6.249 -50.317 1.00 54.12 317 LEU A N 1
ATOM 2471 C CA . LEU A 1 317 ? 5.737 6.990 -50.337 1.00 54.12 317 LEU A CA 1
ATOM 2472 C C . LEU A 1 317 ? 5.668 7.990 -51.502 1.00 54.12 317 LEU A C 1
ATOM 2474 O O . LEU A 1 317 ? 4.624 8.111 -52.140 1.00 54.12 317 LEU A O 1
ATOM 2478 N N . ARG A 1 318 ? 6.773 8.689 -51.798 1.00 57.94 318 ARG A N 1
ATOM 2479 C CA . ARG A 1 318 ? 6.875 9.592 -52.955 1.00 57.94 318 ARG A CA 1
ATOM 2480 C C . ARG A 1 318 ? 6.795 8.829 -54.278 1.00 57.94 318 ARG A C 1
ATOM 2482 O O . ARG A 1 318 ? 6.081 9.283 -55.160 1.00 57.94 318 ARG A O 1
ATOM 2489 N N . LEU A 1 319 ? 7.428 7.659 -54.394 1.00 53.56 319 LEU A N 1
ATOM 2490 C CA . LEU A 1 319 ? 7.313 6.781 -55.566 1.00 53.56 319 LEU A CA 1
ATOM 2491 C C . LEU A 1 319 ? 5.878 6.273 -55.753 1.00 53.56 319 LEU A C 1
ATOM 2493 O O . LEU A 1 319 ? 5.339 6.382 -56.846 1.00 53.56 319 LEU A O 1
ATOM 2497 N N . LYS A 1 320 ? 5.216 5.802 -54.686 1.00 53.31 320 LYS A N 1
ATOM 2498 C CA . LYS A 1 320 ? 3.803 5.380 -54.747 1.00 53.31 320 LYS A CA 1
ATOM 2499 C C . LYS A 1 320 ? 2.847 6.512 -55.140 1.00 53.31 320 LYS A C 1
ATOM 2501 O O . LYS A 1 320 ? 1.831 6.241 -55.764 1.00 53.31 320 LYS A O 1
ATOM 2506 N N . ARG A 1 321 ? 3.158 7.768 -54.794 1.00 56.12 321 ARG A N 1
ATOM 2507 C CA . ARG A 1 321 ? 2.413 8.946 -55.279 1.00 56.12 321 ARG A CA 1
ATOM 2508 C C . ARG A 1 321 ? 2.731 9.303 -56.735 1.00 56.12 321 ARG A C 1
ATOM 2510 O O . ARG A 1 321 ? 1.884 9.897 -57.383 1.00 56.12 321 ARG A O 1
ATOM 2517 N N . ARG A 1 322 ? 3.919 8.954 -57.237 1.00 53.19 322 ARG A N 1
ATOM 2518 C CA . ARG A 1 322 ? 4.366 9.236 -58.614 1.00 53.19 322 ARG A CA 1
ATOM 2519 C C . ARG A 1 322 ? 3.902 8.190 -59.637 1.00 53.19 322 ARG A C 1
ATOM 2521 O O . ARG A 1 322 ? 3.833 8.513 -60.810 1.00 53.19 322 ARG A O 1
ATOM 2528 N N . PHE A 1 323 ? 3.578 6.975 -59.186 1.00 54.66 323 PHE A N 1
ATOM 2529 C CA . PHE A 1 323 ? 3.105 5.850 -60.010 1.00 54.66 323 PHE A CA 1
ATOM 2530 C C . PHE A 1 323 ? 1.626 5.487 -59.766 1.00 54.66 323 PHE A C 1
ATOM 2532 O O . PHE A 1 323 ? 1.204 4.375 -60.059 1.00 54.66 323 PHE A O 1
ATOM 2539 N N . ARG A 1 324 ? 0.831 6.414 -59.215 1.00 49.12 324 ARG A N 1
ATOM 2540 C CA . ARG A 1 324 ? -0.636 6.355 -59.285 1.00 49.12 324 ARG A CA 1
ATOM 2541 C C . ARG A 1 324 ? -1.071 7.140 -60.531 1.00 49.12 324 ARG A C 1
ATOM 2543 O O . ARG A 1 324 ? -1.359 8.329 -60.434 1.00 49.12 324 ARG A O 1
ATOM 2550 N N . ILE A 1 325 ? -1.009 6.467 -61.678 1.00 41.50 325 ILE A N 1
ATOM 2551 C CA . ILE A 1 325 ? -1.881 6.668 -62.844 1.00 41.50 325 ILE A CA 1
ATOM 2552 C C . ILE A 1 325 ? -2.686 5.378 -62.934 1.00 41.50 325 ILE A C 1
ATOM 2554 O O . ILE A 1 325 ? -2.046 4.310 -62.789 1.00 41.50 325 ILE A O 1
#

Mean predicted aligned error: 7.67 Å